Protein AF-A0A101GKN9-F1 (afdb_monomer)

Foldseek 3Di:
DDPVLLVVVVVVVLVVLQDPPVVPPDPPPVVVVVVVVVVVVVVVPPDDPDDPPDPPPPPPDPDPVVVVVVVVVVVVVVVVVCVPDPDNVPPPVVVVVVVVVVVVVLVCCCVPPVVSVVVVVVVVVVVVVVVVVVVVVVCVVQPCLVPPQDLSVLVCVLVVVLVVLVVCLVVDDPVLSVVSVVLSVVLVVLLVVQLCCLPPPVCVVLVVCVQCPPNDRDDDDPVNVVLLSSLSSRLSSVLSNLLSVLLSCLLVVVDALVNLVVCLVVQLVSLLSSLCVNDPDPDPPSSVSSSVVSSVSSVSSSVSSVVSND

Mean predicted aligned error: 14.98 Å

Secondary structure (DSSP, 8-state):
--HHHHHHHHHHHHHHSS-GGGSS----HHHHHHHHHHHHHHHH--S----------------HHHHHHHHHHHHHHHHHHHHH-S-TTS--HHHHHHHHHHHHHHHHHHHH-HHHHHHHHHHHHHHHHHHHHHHHHHHHHHGGGS-TTSTHHHHHHHHHHHHHHHHHGGGS-HHHHHHHHHHHHHHHHHHHHHHHHII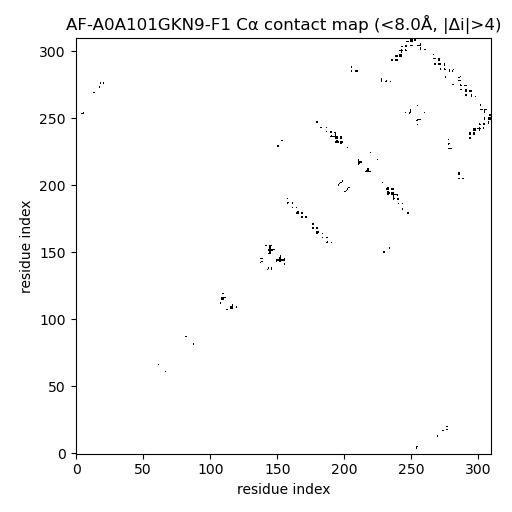IIIHHHHHHHHHTGGG--PPPPHHHHHHHHHHHHHHHHHHTTHHHHHHHHHHTTS--HHHHHHTHHHHHHHHHHHHHHH-SS--HHHHHHHHHHHHHHHHHHHHHHHHHH-

Nearest PDB structures (foldseek):
  4hts-assembly1_A  TM=8.459E-01  e=2.201E-06  Aquifex aeolicus VF5
  4htt-assembly2_B  TM=8.833E-01  e=6.872E-06  Aquifex aeolicus VF5
  8fvz-assembly1_A  TM=3.383E-01  e=8.190E+00  Serendipita indica

Structure (mmCIF, N/CA/C/O backbone):
data_AF-A0A101GKN9-F1
#
_entry.id   AF-A0A101GKN9-F1
#
loop_
_atom_site.group_PDB
_atom_site.id
_atom_site.type_symbol
_atom_site.label_atom_id
_atom_site.label_alt_id
_atom_site.label_comp_id
_atom_site.label_asym_id
_atom_site.label_entity_id
_atom_site.label_seq_id
_atom_site.pdbx_PDB_ins_code
_atom_site.Cartn_x
_atom_site.Cartn_y
_atom_site.Cartn_z
_atom_site.occupancy
_atom_site.B_iso_or_equiv
_atom_site.auth_seq_id
_atom_site.auth_comp_id
_atom_site.auth_asym_id
_atom_site.auth_atom_id
_atom_site.pdbx_PDB_model_num
ATOM 1 N N . MET A 1 1 ? -19.105 8.642 15.851 1.00 40.03 1 MET A N 1
ATOM 2 C CA . MET A 1 1 ? -17.624 8.660 15.807 1.00 40.03 1 MET A CA 1
ATOM 3 C C . MET A 1 1 ? -17.163 9.382 14.553 1.00 40.03 1 MET A C 1
ATOM 5 O O . MET A 1 1 ? -17.747 9.200 13.495 1.00 40.03 1 MET A O 1
ATOM 9 N N . LYS A 1 2 ? -16.242 10.331 14.727 1.00 38.38 2 LYS A N 1
ATOM 10 C CA . LYS A 1 2 ? -15.997 11.478 13.839 1.00 38.38 2 LYS A CA 1
ATOM 11 C C . LYS A 1 2 ? -15.284 11.062 12.546 1.00 38.38 2 LYS A C 1
ATOM 13 O O . LYS A 1 2 ? -14.323 10.305 12.588 1.00 38.38 2 LYS A O 1
ATOM 18 N N . SER A 1 3 ? -15.669 11.690 11.431 1.00 46.38 3 SER A N 1
ATOM 19 C CA . SER A 1 3 ? -14.990 11.663 10.117 1.00 46.38 3 SER A CA 1
ATOM 20 C C . SER A 1 3 ? -13.457 11.858 10.178 1.00 46.38 3 SER A C 1
ATOM 22 O O . SER A 1 3 ? -12.755 11.509 9.232 1.00 46.38 3 SER A O 1
ATOM 24 N N . SER A 1 4 ? -12.929 12.370 11.292 1.00 38.84 4 SER A N 1
ATOM 25 C CA . SER A 1 4 ? -11.504 12.539 11.583 1.00 38.84 4 SER A CA 1
ATOM 26 C C . SER A 1 4 ? -10.706 11.231 11.692 1.00 38.84 4 SER A C 1
ATOM 28 O O . SER A 1 4 ? -9.574 11.206 11.225 1.00 38.84 4 SER A O 1
ATOM 30 N N . THR A 1 5 ? -11.265 10.140 12.231 1.00 44.91 5 THR A N 1
ATOM 31 C CA . THR A 1 5 ? -10.530 8.860 12.365 1.00 44.91 5 THR A CA 1
ATOM 32 C C . THR A 1 5 ? -10.333 8.185 11.005 1.00 44.91 5 THR A C 1
ATOM 34 O O . THR A 1 5 ? -9.301 7.588 10.733 1.00 44.91 5 THR A O 1
ATOM 37 N N . ILE A 1 6 ? -11.298 8.381 10.106 1.00 47.34 6 ILE A N 1
ATOM 38 C CA . ILE A 1 6 ? -11.319 7.850 8.737 1.00 47.34 6 ILE A CA 1
ATOM 39 C C . ILE A 1 6 ? -10.282 8.553 7.866 1.00 47.34 6 ILE A C 1
ATOM 41 O O . ILE A 1 6 ? -9.547 7.910 7.127 1.00 47.34 6 ILE A O 1
ATOM 45 N N . LYS A 1 7 ? -10.192 9.885 7.991 1.00 44.34 7 LYS A N 1
ATOM 46 C CA . LYS A 1 7 ? -9.162 10.681 7.316 1.00 44.34 7 LYS A CA 1
ATOM 47 C C . LYS A 1 7 ? -7.767 10.314 7.815 1.00 44.34 7 LYS A C 1
ATOM 49 O O . LYS A 1 7 ? -6.861 10.237 7.003 1.00 44.34 7 LYS A O 1
ATOM 54 N N . LEU A 1 8 ? -7.606 10.042 9.112 1.00 40.47 8 LEU A N 1
ATOM 55 C CA . LEU A 1 8 ? -6.326 9.624 9.685 1.00 40.47 8 LEU A CA 1
ATOM 56 C C . LEU A 1 8 ? -5.920 8.218 9.213 1.00 40.47 8 LEU A C 1
ATOM 58 O O . LEU A 1 8 ? -4.775 8.031 8.832 1.00 40.47 8 LEU A O 1
ATOM 62 N N . ILE A 1 9 ? -6.855 7.264 9.146 1.00 45.50 9 ILE A N 1
ATOM 63 C CA . ILE A 1 9 ? -6.602 5.908 8.625 1.00 45.50 9 ILE A CA 1
ATOM 64 C C . ILE A 1 9 ? -6.292 5.938 7.123 1.00 45.50 9 ILE A C 1
ATOM 66 O O . ILE A 1 9 ? -5.346 5.288 6.701 1.00 45.50 9 ILE A O 1
ATOM 70 N N . PHE A 1 10 ? -7.007 6.734 6.319 1.00 51.75 10 PHE A N 1
ATOM 71 C CA . PHE A 1 10 ? -6.691 6.901 4.893 1.00 51.75 10 PHE A CA 1
ATOM 72 C C . PHE A 1 10 ? -5.371 7.641 4.660 1.00 51.75 10 PHE A C 1
ATOM 74 O O . PHE A 1 10 ? -4.681 7.339 3.697 1.00 51.75 10 PHE A O 1
ATOM 81 N N . ILE A 1 11 ? -4.992 8.577 5.534 1.00 46.88 11 ILE A N 1
ATOM 82 C CA . ILE A 1 11 ? -3.682 9.237 5.490 1.00 46.88 11 ILE A CA 1
ATOM 83 C C . ILE A 1 11 ? -2.576 8.258 5.899 1.00 46.88 11 ILE A C 1
ATOM 85 O O . ILE A 1 11 ? -1.560 8.212 5.227 1.00 46.88 11 ILE A O 1
ATOM 89 N N . ILE A 1 12 ? -2.775 7.425 6.924 1.00 44.00 12 ILE A N 1
ATOM 90 C CA . ILE A 1 12 ? -1.807 6.390 7.325 1.00 44.00 12 ILE A CA 1
ATOM 91 C C . ILE A 1 12 ? -1.663 5.331 6.221 1.00 44.00 12 ILE A C 1
ATOM 93 O O . ILE A 1 12 ? -0.544 4.973 5.870 1.00 44.00 12 ILE A O 1
ATOM 97 N N . LEU A 1 13 ? -2.768 4.903 5.599 1.00 42.22 13 LEU A N 1
ATOM 98 C CA . LEU A 1 13 ? -2.759 3.974 4.465 1.00 42.22 13 LEU A CA 1
ATOM 99 C C . LEU A 1 13 ? -2.133 4.613 3.210 1.00 42.22 13 LEU A C 1
ATOM 101 O O . LEU A 1 13 ? -1.389 3.957 2.497 1.00 42.22 13 LEU A O 1
ATOM 105 N N . SER A 1 14 ? -2.360 5.910 2.973 1.00 43.25 14 SER A N 1
ATOM 106 C CA . SER A 1 14 ? -1.777 6.660 1.850 1.00 43.25 14 SER A CA 1
ATOM 107 C C . SER A 1 14 ? -0.305 7.033 2.058 1.00 43.25 14 SER A C 1
ATOM 109 O O . SER A 1 14 ? 0.413 7.177 1.075 1.00 43.25 14 SER A O 1
ATOM 111 N N . ILE A 1 15 ? 0.157 7.188 3.302 1.00 43.81 15 ILE A N 1
ATOM 112 C CA . ILE A 1 15 ? 1.574 7.378 3.654 1.00 43.81 15 ILE A CA 1
ATOM 113 C C . ILE A 1 15 ? 2.320 6.041 3.571 1.00 43.81 15 ILE A C 1
ATOM 115 O O . ILE A 1 15 ? 3.481 6.023 3.185 1.00 43.81 15 ILE A O 1
ATOM 119 N N . CYS A 1 16 ? 1.648 4.922 3.858 1.00 37.31 16 CYS A N 1
ATOM 120 C CA . CYS A 1 16 ? 2.206 3.576 3.700 1.00 37.31 16 CYS A CA 1
ATOM 121 C C . CYS A 1 16 ? 2.315 3.141 2.221 1.00 37.31 16 CYS A C 1
ATOM 123 O O . CYS A 1 16 ? 3.092 2.252 1.893 1.00 37.31 16 CYS A O 1
ATOM 125 N N . VAL A 1 17 ? 1.560 3.796 1.330 1.00 41.47 17 VAL A N 1
ATOM 126 C CA . VAL A 1 17 ? 1.481 3.509 -0.115 1.00 41.47 17 VAL A CA 1
ATOM 127 C C . VAL A 1 17 ? 2.254 4.534 -0.973 1.00 41.47 17 VAL A C 1
ATOM 129 O O . VAL A 1 17 ? 2.455 4.317 -2.166 1.00 41.47 17 VAL A O 1
ATOM 132 N N . LEU A 1 18 ? 2.766 5.623 -0.384 1.00 36.75 18 LEU A N 1
ATOM 133 C CA . LEU A 1 18 ? 3.722 6.501 -1.066 1.00 36.75 18 LEU A CA 1
ATOM 134 C C . LEU A 1 18 ? 5.109 5.839 -1.112 1.00 36.75 18 LEU A C 1
ATOM 136 O O . LEU A 1 18 ? 5.558 5.256 -0.126 1.00 36.75 18 LEU A O 1
ATOM 140 N N . PRO A 1 19 ? 5.781 5.883 -2.267 1.00 42.28 19 PRO A N 1
ATOM 141 C CA . PRO A 1 19 ? 6.682 4.821 -2.655 1.00 42.28 19 PRO A CA 1
ATOM 142 C C . PRO A 1 19 ? 8.032 4.871 -1.941 1.00 42.28 19 PRO A C 1
ATOM 144 O O . PRO A 1 19 ? 8.675 5.912 -1.799 1.00 42.28 19 PRO A O 1
ATOM 147 N N . VAL A 1 20 ? 8.526 3.655 -1.728 1.00 42.78 20 VAL A N 1
ATOM 148 C CA . VAL A 1 20 ? 9.919 3.176 -1.771 1.00 42.78 20 VAL A CA 1
ATOM 149 C C . VAL A 1 20 ? 10.675 3.631 -3.055 1.00 42.78 20 VAL A C 1
ATOM 151 O O . VAL A 1 20 ? 11.676 3.053 -3.448 1.00 42.78 20 VAL A O 1
ATOM 154 N N . ALA A 1 21 ? 10.262 4.716 -3.721 1.00 37.44 21 ALA A N 1
ATOM 155 C CA . ALA A 1 21 ? 10.952 5.322 -4.862 1.00 37.44 21 ALA A CA 1
ATOM 156 C C . ALA A 1 21 ? 12.173 6.160 -4.440 1.00 37.44 21 ALA A C 1
ATOM 158 O O . ALA A 1 21 ? 12.934 6.603 -5.289 1.00 37.44 21 ALA A O 1
ATOM 159 N N . GLY A 1 22 ? 12.382 6.369 -3.135 1.00 32.00 22 GLY A N 1
ATOM 160 C CA . GLY A 1 22 ? 13.555 7.068 -2.599 1.00 32.00 22 GLY A CA 1
ATOM 161 C C . GLY A 1 22 ? 14.748 6.174 -2.243 1.00 32.00 22 GLY A C 1
ATOM 162 O O . GLY A 1 22 ? 15.786 6.706 -1.866 1.00 32.00 22 GLY A O 1
ATOM 163 N N . MET A 1 23 ? 14.632 4.841 -2.333 1.00 30.20 23 MET A N 1
ATOM 164 C CA . MET A 1 23 ? 15.721 3.908 -1.975 1.00 30.20 23 MET A CA 1
ATOM 165 C C . MET A 1 23 ? 16.244 3.094 -3.167 1.00 30.20 23 MET A C 1
ATOM 167 O O . MET A 1 23 ? 16.740 1.985 -2.989 1.00 30.20 23 MET A O 1
ATOM 171 N N . ALA A 1 24 ? 16.137 3.636 -4.384 1.00 32.59 24 ALA A N 1
ATOM 172 C CA . ALA A 1 24 ? 16.666 3.001 -5.593 1.00 32.59 24 ALA A CA 1
ATOM 173 C C . ALA A 1 24 ? 17.645 3.869 -6.406 1.00 32.59 24 ALA A C 1
ATOM 175 O O . ALA A 1 24 ? 18.145 3.381 -7.413 1.00 32.59 24 ALA A O 1
ATOM 176 N N . ASP A 1 25 ? 17.992 5.079 -5.950 1.00 31.17 25 ASP A N 1
ATOM 177 C CA . ASP A 1 25 ? 18.975 5.950 -6.616 1.00 31.17 25 ASP A CA 1
ATOM 178 C C . ASP A 1 25 ? 20.051 6.440 -5.633 1.00 31.17 25 ASP A C 1
ATOM 180 O O . ASP A 1 25 ? 20.147 7.614 -5.282 1.00 31.17 25 ASP A O 1
ATOM 184 N N . SER A 1 26 ? 20.895 5.518 -5.174 1.00 32.50 26 SER A N 1
ATOM 185 C CA . SER A 1 26 ? 22.240 5.861 -4.690 1.00 32.50 26 SER A CA 1
ATOM 186 C C . SER A 1 26 ? 23.273 4.802 -5.085 1.00 32.50 26 SER A C 1
ATOM 188 O O . SER A 1 26 ? 24.172 4.476 -4.315 1.00 32.50 26 SER A O 1
ATOM 190 N N . VAL A 1 27 ? 23.149 4.251 -6.294 1.00 37.47 27 VAL A N 1
ATOM 191 C CA . VAL A 1 27 ? 24.294 3.659 -6.998 1.00 37.47 27 VAL A CA 1
ATOM 192 C C . VAL A 1 27 ? 24.533 4.519 -8.228 1.00 37.47 27 VAL A C 1
ATOM 194 O O . VAL A 1 27 ? 24.052 4.268 -9.331 1.00 37.47 27 VAL A O 1
ATOM 197 N N . ASN A 1 28 ? 25.237 5.614 -7.971 1.00 33.03 28 ASN A N 1
ATOM 198 C CA . ASN A 1 28 ? 25.755 6.545 -8.950 1.00 33.03 28 ASN A CA 1
ATOM 199 C C . ASN A 1 28 ? 26.610 5.735 -9.947 1.00 33.03 28 ASN A C 1
ATOM 201 O O . ASN A 1 28 ? 27.706 5.288 -9.623 1.00 33.03 28 ASN A O 1
ATOM 205 N N . THR A 1 29 ? 26.121 5.490 -11.167 1.00 38.03 29 THR A N 1
ATOM 206 C CA . THR A 1 29 ? 26.910 4.801 -12.217 1.00 38.03 29 THR A CA 1
ATOM 207 C C . THR A 1 29 ? 28.094 5.667 -12.694 1.00 38.03 29 THR A C 1
ATOM 209 O O . THR A 1 29 ? 28.971 5.212 -13.421 1.00 38.03 29 THR A O 1
ATOM 212 N N . SER A 1 30 ? 28.180 6.917 -12.239 1.00 36.59 30 SER A N 1
ATOM 213 C CA . SER A 1 30 ? 29.376 7.759 -12.336 1.00 36.59 30 SER A CA 1
ATOM 214 C C . SER A 1 30 ? 30.489 7.355 -11.360 1.00 36.59 30 SER A C 1
ATOM 216 O O . SER A 1 30 ? 31.644 7.672 -11.638 1.00 36.59 30 SER A O 1
ATOM 218 N N . ASP A 1 31 ? 30.214 6.595 -10.293 1.00 40.97 31 ASP A N 1
ATOM 219 C CA . ASP A 1 31 ? 31.261 6.144 -9.364 1.00 40.97 31 ASP A CA 1
ATOM 220 C C . ASP A 1 31 ? 32.088 4.993 -9.959 1.00 40.97 31 ASP A C 1
ATOM 222 O O . ASP A 1 31 ? 33.298 4.945 -9.762 1.00 40.97 31 ASP A O 1
ATOM 226 N N . THR A 1 32 ? 31.513 4.123 -10.795 1.00 43.31 32 THR A N 1
ATOM 227 C CA . THR A 1 32 ? 32.274 3.043 -11.458 1.00 43.31 32 THR A CA 1
ATOM 228 C C . THR A 1 32 ? 33.166 3.554 -12.597 1.00 43.31 32 THR A C 1
ATOM 230 O O . THR A 1 32 ? 34.256 3.023 -12.814 1.00 43.31 32 THR A O 1
ATOM 233 N N . LEU A 1 33 ? 32.765 4.637 -13.274 1.00 42.38 33 LEU A N 1
ATOM 234 C CA . LEU A 1 33 ? 33.572 5.333 -14.289 1.00 42.38 33 LEU A CA 1
ATOM 235 C C . LEU A 1 33 ? 34.693 6.190 -13.679 1.00 42.38 33 LEU A C 1
ATOM 237 O O . LEU A 1 33 ? 35.737 6.372 -14.310 1.00 42.38 33 LEU A O 1
ATOM 241 N N . ASN A 1 34 ? 34.499 6.691 -12.457 1.00 45.44 34 ASN A N 1
ATOM 242 C CA . ASN A 1 34 ? 35.520 7.428 -11.714 1.00 45.44 34 ASN A CA 1
ATOM 243 C C . ASN A 1 34 ? 36.511 6.490 -11.019 1.00 45.44 34 ASN A C 1
ATOM 245 O O . ASN A 1 34 ? 37.692 6.806 -10.971 1.00 45.44 34 ASN A O 1
ATOM 249 N N . VAL A 1 35 ? 36.077 5.309 -10.567 1.00 52.62 35 VAL A N 1
ATOM 250 C CA . VAL A 1 35 ? 36.969 4.285 -10.000 1.00 52.62 35 VAL A CA 1
ATOM 251 C C . VAL A 1 35 ? 37.893 3.700 -11.068 1.00 52.62 35 VAL A C 1
ATOM 253 O O . VAL A 1 35 ? 39.070 3.498 -10.793 1.00 52.62 35 VAL A O 1
ATOM 256 N N . HIS A 1 36 ? 37.420 3.501 -12.304 1.00 45.41 36 HIS A N 1
ATOM 257 C CA . HIS A 1 36 ? 38.284 3.013 -13.385 1.00 45.41 36 HIS A CA 1
ATOM 258 C C . HIS A 1 36 ? 39.304 4.068 -13.854 1.00 45.41 36 HIS A C 1
ATOM 260 O O . HIS A 1 36 ? 40.446 3.711 -14.130 1.00 45.41 36 HIS A O 1
ATOM 266 N N . ARG A 1 37 ? 38.934 5.362 -13.849 1.00 51.06 37 ARG A N 1
ATOM 267 C CA . ARG A 1 37 ? 39.881 6.476 -14.063 1.00 51.06 37 ARG A CA 1
ATOM 268 C C . ARG A 1 37 ? 40.865 6.649 -12.902 1.00 51.06 37 ARG A C 1
ATOM 270 O O . ARG A 1 37 ? 42.051 6.836 -13.130 1.00 51.06 37 ARG A O 1
ATOM 277 N N . ALA A 1 38 ? 40.399 6.515 -11.662 1.00 48.97 38 ALA A N 1
ATOM 278 C CA . ALA A 1 38 ? 41.252 6.596 -10.480 1.00 48.97 38 ALA A CA 1
ATOM 279 C C . ALA A 1 38 ? 42.253 5.431 -10.409 1.00 48.97 38 ALA A C 1
ATOM 281 O O . ALA A 1 38 ? 43.389 5.642 -9.995 1.00 48.97 38 ALA A O 1
ATOM 282 N N . LEU A 1 39 ? 41.864 4.226 -10.853 1.00 49.94 39 LEU A N 1
ATOM 283 C CA . LEU A 1 39 ? 42.750 3.063 -11.006 1.00 49.94 39 LEU A CA 1
ATOM 284 C C . LEU A 1 39 ? 43.731 3.224 -12.171 1.00 49.94 39 LEU A C 1
ATOM 286 O O . LEU A 1 39 ? 44.895 2.864 -12.022 1.00 49.94 39 LEU A O 1
ATOM 290 N N . SER A 1 40 ? 43.315 3.801 -13.306 1.00 53.50 40 SER A N 1
ATOM 291 C CA . SER A 1 40 ? 44.262 4.123 -14.382 1.00 53.50 40 SER A CA 1
ATOM 292 C C . SER A 1 40 ? 45.269 5.194 -13.953 1.00 53.50 40 SER A C 1
ATOM 294 O O . SER A 1 40 ? 46.449 5.063 -14.260 1.00 53.50 40 SER A O 1
ATOM 296 N N . ASP A 1 41 ? 44.843 6.189 -13.171 1.00 46.78 41 ASP A N 1
ATOM 297 C CA . ASP A 1 41 ? 45.725 7.249 -12.669 1.00 46.78 41 ASP A CA 1
ATOM 298 C C . ASP A 1 41 ? 46.663 6.749 -11.553 1.00 46.78 41 ASP A C 1
ATOM 300 O O . ASP A 1 41 ? 47.817 7.170 -11.492 1.00 46.78 41 ASP A O 1
ATOM 304 N N . THR A 1 42 ? 46.236 5.788 -10.720 1.00 48.94 42 THR A N 1
ATOM 305 C CA . THR A 1 42 ? 47.116 5.163 -9.707 1.00 48.94 42 THR A CA 1
ATOM 306 C C . THR A 1 42 ? 48.107 4.165 -10.298 1.00 48.94 42 THR A C 1
ATOM 308 O O . THR A 1 42 ? 49.228 4.076 -9.803 1.00 48.94 42 THR A O 1
ATOM 311 N N . LEU A 1 43 ? 47.757 3.452 -11.374 1.00 52.88 43 LEU A N 1
ATOM 312 C CA . LEU A 1 43 ? 48.702 2.568 -12.069 1.00 52.88 43 LEU A CA 1
ATOM 313 C C . LEU A 1 43 ? 49.734 3.344 -12.908 1.00 52.88 43 LEU A C 1
ATOM 315 O O . LEU A 1 43 ? 50.817 2.824 -13.166 1.00 52.88 43 LEU A O 1
ATOM 319 N N . VAL A 1 44 ? 49.436 4.594 -13.285 1.00 52.34 44 VAL A N 1
ATOM 320 C CA . VAL A 1 44 ? 50.364 5.493 -13.997 1.00 52.34 44 VAL A CA 1
ATOM 321 C C . VAL A 1 44 ? 51.264 6.293 -13.036 1.00 52.34 44 VAL A C 1
ATOM 323 O O . VAL A 1 44 ? 52.352 6.707 -13.427 1.00 52.34 44 VAL A O 1
ATOM 326 N N . GLN A 1 45 ? 50.887 6.460 -11.762 1.00 40.03 45 GLN A N 1
ATOM 327 C CA . GLN A 1 45 ? 51.645 7.252 -10.774 1.00 40.03 45 GLN A CA 1
ATOM 328 C C . GLN A 1 45 ? 52.426 6.428 -9.734 1.00 40.03 45 GLN A C 1
ATOM 330 O O . GLN A 1 45 ? 52.716 6.900 -8.635 1.00 40.03 45 GLN A O 1
ATOM 335 N N . GLY A 1 46 ? 52.842 5.210 -10.076 1.00 41.41 46 GLY A N 1
ATOM 336 C CA . GLY A 1 46 ? 53.719 4.383 -9.240 1.00 41.41 46 GLY A CA 1
ATOM 337 C C . GLY A 1 46 ? 55.189 4.833 -9.206 1.00 41.41 46 GLY A C 1
ATOM 338 O O . GLY A 1 46 ? 56.059 3.991 -9.403 1.00 41.41 46 GLY A O 1
ATOM 339 N N . ALA A 1 47 ? 55.493 6.125 -9.008 1.00 44.75 47 ALA A N 1
ATOM 340 C CA . ALA A 1 47 ? 56.882 6.612 -8.933 1.00 44.75 47 ALA A CA 1
ATOM 341 C C . ALA A 1 47 ? 57.080 7.998 -8.270 1.00 44.75 47 ALA A C 1
ATOM 343 O O . ALA A 1 47 ? 57.890 8.785 -8.758 1.00 44.75 47 ALA A O 1
ATOM 344 N N . ASN A 1 48 ? 56.392 8.348 -7.172 1.00 30.81 48 ASN A N 1
ATOM 345 C CA . ASN A 1 48 ? 56.818 9.526 -6.393 1.00 30.81 48 ASN A CA 1
ATOM 346 C C . ASN A 1 48 ? 56.467 9.438 -4.890 1.00 30.81 48 ASN A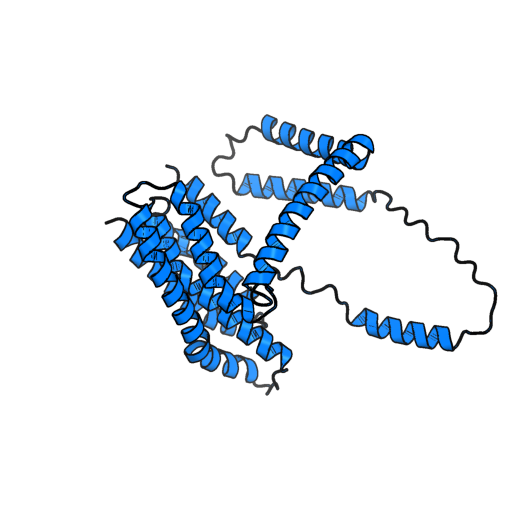 C 1
ATOM 348 O O . ASN A 1 48 ? 55.283 9.384 -4.551 1.00 30.81 48 ASN A O 1
ATOM 352 N N . P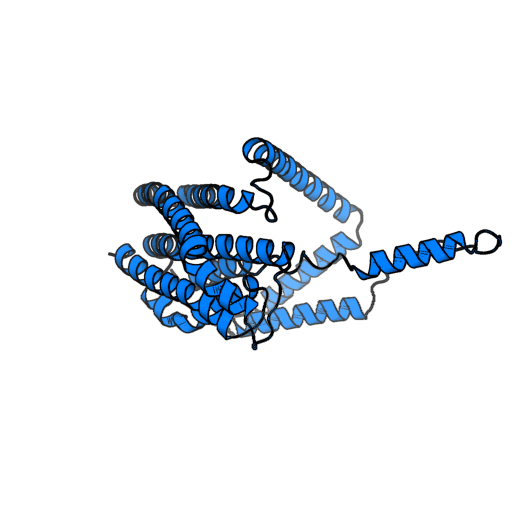RO A 1 49 ? 57.445 9.443 -3.960 1.00 44.81 49 PRO A N 1
ATOM 353 C CA . PRO A 1 49 ? 57.182 9.363 -2.530 1.00 44.81 49 PRO A CA 1
ATOM 354 C C . PRO A 1 49 ? 57.086 10.775 -1.942 1.00 44.81 49 PRO A C 1
ATOM 356 O O . PRO A 1 49 ? 58.040 11.285 -1.365 1.00 44.81 49 PRO A O 1
ATOM 359 N N . SER A 1 50 ? 55.959 11.459 -2.127 1.00 41.28 50 SER A N 1
ATOM 360 C CA . SER A 1 50 ? 55.673 12.709 -1.399 1.00 41.28 50 SER A CA 1
ATOM 361 C C . SER A 1 50 ? 54.214 13.139 -1.546 1.00 41.28 50 SER A C 1
ATOM 363 O O . SER A 1 50 ? 53.908 14.189 -2.097 1.00 41.28 50 SER A O 1
ATOM 365 N N . VAL A 1 51 ? 53.291 12.345 -1.001 1.00 40.34 51 VAL A N 1
ATOM 366 C CA . VAL A 1 51 ? 51.963 12.857 -0.638 1.00 40.34 51 VAL A CA 1
ATOM 367 C C . VAL A 1 51 ? 51.594 12.336 0.746 1.00 40.34 51 VAL A C 1
ATOM 369 O O . VAL A 1 51 ? 50.977 11.289 0.920 1.00 40.34 51 VAL A O 1
ATOM 372 N N . THR A 1 52 ? 52.009 13.077 1.767 1.00 38.34 52 THR A N 1
ATOM 373 C CA . THR A 1 52 ? 51.421 12.998 3.102 1.00 38.34 52 THR A CA 1
ATOM 374 C C . THR A 1 52 ? 49.998 13.546 3.029 1.00 38.34 52 THR A C 1
ATOM 376 O O . THR A 1 52 ? 49.754 14.736 3.215 1.00 38.34 52 THR A O 1
ATOM 379 N N . HIS A 1 53 ? 49.024 12.678 2.761 1.00 41.88 53 HIS A N 1
ATOM 380 C CA . HIS A 1 53 ? 47.642 12.982 3.111 1.00 41.88 53 HIS A CA 1
ATOM 381 C C . HIS A 1 53 ? 47.543 12.954 4.639 1.00 41.88 53 HIS A C 1
ATOM 383 O O . HIS A 1 53 ? 47.489 11.894 5.258 1.00 41.88 53 HIS A O 1
ATOM 389 N N . LEU A 1 54 ? 47.565 14.130 5.262 1.00 42.66 54 LEU A N 1
ATOM 390 C CA . LEU A 1 54 ? 47.090 14.297 6.628 1.00 42.66 54 LEU A CA 1
ATOM 391 C C . LEU A 1 54 ? 45.676 13.693 6.736 1.00 42.66 54 LEU A C 1
ATOM 393 O O . LEU A 1 54 ? 44.900 13.817 5.781 1.00 42.66 54 LEU A O 1
ATOM 397 N N . PRO A 1 55 ? 45.354 12.975 7.831 1.00 40.75 55 PRO A N 1
ATOM 398 C CA . PRO A 1 55 ? 44.066 12.311 7.956 1.00 40.75 55 PRO A CA 1
ATOM 399 C C . PRO A 1 55 ? 42.980 13.368 7.771 1.00 40.75 55 PRO A C 1
ATOM 401 O O . PRO A 1 55 ? 42.998 14.402 8.441 1.00 40.75 55 PRO A O 1
ATOM 404 N N . GLN A 1 56 ? 42.073 13.140 6.818 1.00 39.03 56 GLN A N 1
ATOM 405 C CA . GLN A 1 56 ? 40.876 13.957 6.679 1.00 39.03 56 GLN A CA 1
ATOM 406 C C . GLN A 1 56 ? 40.065 13.795 7.963 1.00 39.03 56 GLN A C 1
ATOM 408 O O . GLN A 1 56 ? 39.281 12.863 8.125 1.00 39.03 56 GLN A O 1
ATOM 413 N N . GLU A 1 57 ? 40.292 14.713 8.895 1.00 40.97 57 GLU A N 1
ATOM 414 C CA . GLU A 1 57 ? 39.411 14.997 10.011 1.00 40.97 57 GLU A CA 1
ATOM 415 C C . GLU A 1 57 ? 38.031 15.297 9.427 1.00 40.97 57 GLU A C 1
ATOM 417 O O . GLU A 1 57 ? 37.762 16.397 8.938 1.00 40.97 57 GLU A O 1
ATOM 422 N N . LEU A 1 58 ? 37.149 14.299 9.450 1.00 45.34 58 LEU A N 1
ATOM 423 C CA . LEU A 1 58 ? 35.746 14.436 9.093 1.00 45.34 58 LEU A CA 1
ATOM 424 C C . LEU A 1 58 ? 35.058 15.218 10.216 1.00 45.34 58 LEU A C 1
ATOM 426 O O . LEU A 1 58 ? 34.290 14.688 11.017 1.00 45.34 58 LEU A O 1
ATOM 430 N N . LYS A 1 59 ? 35.375 16.512 10.302 1.00 41.66 59 LYS A N 1
ATOM 431 C CA . LYS A 1 59 ? 34.633 17.467 11.111 1.00 41.66 59 LYS A CA 1
ATOM 432 C C . LYS A 1 59 ? 33.278 17.636 10.441 1.00 41.66 59 LYS A C 1
ATOM 434 O O . LYS A 1 59 ? 33.073 18.539 9.634 1.00 41.66 59 LYS A O 1
ATOM 439 N N . LEU A 1 60 ? 32.339 16.766 10.809 1.00 46.75 60 LEU A N 1
ATOM 440 C CA . LEU A 1 60 ? 30.899 17.019 10.754 1.00 46.75 60 LEU A CA 1
ATOM 441 C C . LEU A 1 60 ? 30.591 18.191 11.703 1.00 46.75 60 LEU A C 1
ATOM 443 O O . LEU A 1 60 ? 29.969 18.048 12.751 1.00 46.75 60 LEU A O 1
ATOM 447 N N . GLY A 1 61 ? 31.107 19.370 11.357 1.00 46.19 61 GLY A N 1
ATOM 448 C CA . GLY A 1 61 ? 30.726 20.619 11.977 1.00 46.19 61 GLY A CA 1
ATOM 449 C C . GLY A 1 61 ? 29.286 20.890 11.584 1.00 46.19 61 GLY A C 1
ATOM 450 O O . GLY A 1 61 ? 28.944 20.838 10.402 1.00 46.19 61 GLY A O 1
ATOM 451 N N . PHE A 1 62 ? 28.441 21.154 12.575 1.00 58.44 62 PHE A N 1
ATOM 452 C CA . PHE A 1 62 ? 27.125 21.746 12.382 1.00 58.44 62 PHE A CA 1
ATOM 453 C C . PHE A 1 62 ? 27.229 22.921 11.397 1.00 58.44 62 PHE A C 1
ATOM 455 O O . PHE A 1 62 ? 27.626 24.024 11.768 1.00 58.44 62 PHE A O 1
ATOM 462 N N . SER A 1 63 ? 26.904 22.691 10.125 1.00 76.25 63 SER A N 1
ATOM 463 C CA . SER A 1 63 ? 26.814 23.779 9.162 1.00 76.25 63 SER A CA 1
ATOM 464 C C . SER A 1 63 ? 25.575 24.587 9.518 1.00 76.25 63 SER A C 1
ATOM 466 O O . SER A 1 63 ? 24.477 24.040 9.614 1.00 76.25 63 SER A O 1
ATOM 468 N N . LEU A 1 64 ? 25.721 25.901 9.698 1.00 70.94 64 LEU A N 1
ATOM 469 C CA . LEU A 1 64 ? 24.576 26.789 9.933 1.00 70.94 64 LEU A CA 1
ATOM 470 C C . LEU A 1 64 ? 23.493 26.602 8.860 1.00 70.94 64 LEU A C 1
ATOM 472 O O . LEU A 1 64 ? 22.306 26.702 9.153 1.00 70.94 64 LEU A O 1
ATOM 476 N N . VAL A 1 65 ? 23.895 26.233 7.640 1.00 74.81 65 VAL A N 1
ATOM 477 C CA . VAL A 1 65 ? 22.992 25.933 6.526 1.00 74.81 65 VAL A CA 1
ATOM 478 C C . VAL A 1 65 ? 22.172 24.658 6.769 1.00 74.81 65 VAL A C 1
ATOM 480 O O . VAL A 1 65 ? 20.991 24.632 6.426 1.00 74.81 65 VAL A O 1
ATOM 483 N N . SER A 1 66 ? 22.734 23.607 7.381 1.00 76.12 66 SER A N 1
ATOM 484 C CA . SER A 1 66 ? 21.986 22.371 7.669 1.00 76.12 66 SER A CA 1
ATOM 485 C C . SER A 1 66 ? 20.990 22.564 8.811 1.00 76.12 66 SER A C 1
ATOM 487 O O . SER A 1 66 ? 19.853 22.099 8.717 1.00 76.12 66 SER A O 1
ATOM 489 N N . VAL A 1 67 ? 21.375 23.326 9.838 1.00 79.81 67 VAL A N 1
ATOM 490 C CA . VAL A 1 67 ? 20.476 23.716 10.935 1.00 79.81 67 VAL A CA 1
ATOM 491 C C . VAL A 1 67 ? 19.342 24.591 10.411 1.00 79.81 67 VAL A C 1
ATOM 493 O O . VAL A 1 67 ? 18.176 24.321 10.695 1.00 79.81 67 VAL A O 1
ATOM 496 N N . LEU A 1 68 ? 19.660 25.597 9.592 1.00 82.62 68 LEU A N 1
ATOM 497 C CA . LEU A 1 68 ? 18.665 26.493 9.009 1.00 82.62 68 LEU A CA 1
ATOM 498 C C . LEU A 1 68 ? 17.699 25.742 8.081 1.00 82.62 68 LEU A C 1
ATOM 500 O O . LEU A 1 68 ? 16.495 25.981 8.131 1.00 82.62 68 LEU A O 1
ATOM 504 N N . ARG A 1 69 ? 18.194 24.785 7.284 1.00 82.88 69 ARG A N 1
ATOM 505 C CA . ARG A 1 69 ? 17.357 23.912 6.444 1.00 82.88 69 ARG A CA 1
ATOM 506 C C . ARG A 1 69 ? 16.436 23.018 7.281 1.00 82.88 69 ARG A C 1
ATOM 508 O O . ARG A 1 69 ? 15.272 22.855 6.922 1.00 82.88 69 ARG A O 1
ATOM 515 N N . GLY A 1 70 ? 16.926 22.472 8.396 1.00 84.62 70 GLY A N 1
ATOM 516 C CA . GLY A 1 70 ? 16.114 21.699 9.342 1.00 84.62 70 GLY A CA 1
ATOM 517 C C . GLY A 1 70 ? 15.015 22.541 10.001 1.00 84.62 70 GLY A C 1
ATOM 518 O O . GLY A 1 70 ? 13.856 22.126 10.039 1.00 84.62 70 GLY A O 1
ATOM 519 N N . LEU A 1 71 ? 15.353 23.758 10.443 1.00 85.88 71 LEU A N 1
ATOM 520 C CA . LEU A 1 71 ? 14.397 24.709 11.017 1.00 85.88 71 LEU A CA 1
ATOM 521 C C . LEU A 1 71 ? 13.328 25.114 9.993 1.00 85.88 71 LEU A C 1
ATOM 523 O O . LEU A 1 71 ? 12.139 25.098 10.307 1.00 85.88 71 LEU A O 1
ATOM 527 N N . LEU A 1 72 ? 13.740 25.410 8.755 1.00 87.69 72 LEU A N 1
ATOM 528 C CA . LEU A 1 72 ? 12.830 25.713 7.651 1.00 87.69 72 LEU A CA 1
ATOM 529 C C . LEU A 1 72 ? 11.858 24.550 7.402 1.00 87.69 72 LEU A C 1
ATOM 531 O O . LEU A 1 72 ? 10.660 24.777 7.254 1.00 87.69 72 LEU A O 1
ATOM 535 N N . GLY A 1 73 ? 12.349 23.307 7.428 1.00 86.69 73 GLY A N 1
ATOM 536 C CA . GLY A 1 73 ? 11.515 22.109 7.320 1.00 86.69 73 GLY A CA 1
ATOM 537 C C . GLY A 1 73 ? 10.452 22.021 8.419 1.00 86.69 73 GLY A C 1
ATOM 538 O O . GLY A 1 73 ? 9.282 21.785 8.119 1.00 86.69 73 GLY A O 1
ATOM 539 N N . MET A 1 74 ? 10.818 22.285 9.678 1.00 85.94 74 MET A N 1
ATOM 540 C CA . MET A 1 74 ? 9.850 22.303 10.782 1.00 85.94 74 MET A CA 1
ATOM 541 C C . MET A 1 74 ? 8.793 23.401 10.620 1.00 85.94 74 MET A C 1
ATOM 543 O O . MET A 1 74 ? 7.611 23.145 10.844 1.00 85.94 74 MET A O 1
ATOM 547 N N . VAL A 1 75 ? 9.181 24.594 10.162 1.00 88.00 75 VAL A N 1
ATOM 548 C CA . VAL A 1 75 ? 8.236 25.689 9.879 1.00 88.00 75 VAL A CA 1
ATOM 549 C C . VAL A 1 75 ? 7.253 25.300 8.771 1.00 88.00 75 VAL A C 1
ATOM 551 O O . VAL A 1 75 ? 6.048 25.504 8.920 1.00 88.00 75 VAL A O 1
ATOM 554 N N . VAL A 1 76 ? 7.738 24.691 7.685 1.00 89.69 76 VAL A N 1
ATOM 555 C CA . VAL A 1 76 ? 6.889 24.224 6.576 1.00 89.69 76 VAL A CA 1
ATOM 556 C C . VAL A 1 76 ? 5.915 23.141 7.043 1.00 89.69 76 VAL A C 1
ATOM 558 O O . VAL A 1 76 ? 4.729 23.200 6.716 1.00 89.69 76 VAL A O 1
ATOM 561 N N . LEU A 1 77 ? 6.371 22.182 7.852 1.00 84.75 77 LEU A N 1
ATOM 562 C CA . LEU A 1 77 ? 5.506 21.136 8.403 1.00 84.75 77 LEU A CA 1
ATOM 563 C C . LEU A 1 77 ? 4.419 21.707 9.321 1.00 84.75 77 LEU A C 1
ATOM 565 O O . LEU A 1 77 ? 3.257 21.308 9.213 1.00 84.75 77 LEU A O 1
ATOM 569 N N . LEU A 1 78 ? 4.758 22.676 10.175 1.00 85.75 78 LEU A N 1
ATOM 570 C CA . LEU A 1 78 ? 3.774 23.381 10.998 1.00 85.75 78 LEU A CA 1
ATOM 571 C C . LEU A 1 78 ? 2.769 24.156 10.136 1.00 85.75 78 LEU A C 1
ATOM 573 O O . LEU A 1 78 ? 1.577 24.145 10.440 1.00 85.75 78 LEU A O 1
ATOM 577 N N . ALA A 1 79 ? 3.213 24.764 9.033 1.00 82.12 79 ALA A N 1
ATOM 578 C CA . ALA A 1 79 ? 2.337 25.470 8.102 1.00 82.12 79 ALA A CA 1
ATOM 579 C C . ALA A 1 79 ? 1.356 24.523 7.392 1.00 82.12 79 ALA A C 1
ATOM 581 O O . ALA A 1 79 ? 0.160 24.810 7.348 1.00 82.12 79 ALA A O 1
ATOM 582 N N . ILE A 1 80 ? 1.822 23.372 6.892 1.00 78.88 80 ILE A N 1
ATOM 583 C CA . ILE A 1 80 ? 0.962 22.348 6.273 1.00 78.88 80 ILE A CA 1
ATOM 584 C C . ILE A 1 80 ? -0.029 21.795 7.303 1.00 78.88 80 ILE A C 1
ATOM 586 O O . ILE A 1 80 ? -1.226 21.705 7.022 1.00 78.88 80 ILE A O 1
ATOM 590 N N . SER A 1 81 ? 0.447 21.480 8.510 1.00 78.62 81 SER A N 1
ATOM 591 C CA . SER A 1 81 ? -0.390 21.001 9.614 1.00 78.62 81 SER A CA 1
ATOM 592 C C . SER A 1 81 ? -1.480 22.016 9.981 1.00 78.62 81 SER A C 1
ATOM 594 O O . SER A 1 81 ? -2.656 21.665 10.096 1.00 78.62 81 SER A O 1
ATOM 596 N N . TYR A 1 82 ? -1.130 23.303 10.066 1.00 83.75 82 TYR A N 1
ATOM 597 C CA . TYR A 1 82 ? -2.088 24.384 10.294 1.00 83.75 82 TYR A CA 1
ATOM 598 C C . TYR A 1 82 ? -3.083 24.541 9.133 1.00 83.75 82 TYR A C 1
ATOM 600 O O . TYR A 1 82 ? -4.278 24.738 9.363 1.00 83.75 82 TYR A O 1
ATOM 608 N N . LEU A 1 83 ? -2.622 24.417 7.885 1.00 78.50 83 LEU A N 1
ATOM 609 C CA . LEU A 1 83 ? -3.464 24.547 6.697 1.00 78.50 83 LEU A CA 1
ATOM 610 C C . LEU A 1 83 ? -4.506 23.423 6.605 1.00 78.50 83 LEU A C 1
ATOM 612 O O . LEU A 1 83 ? -5.664 23.693 6.274 1.00 78.50 83 LEU A O 1
ATOM 616 N N . LEU A 1 84 ? -4.100 22.196 6.948 1.00 77.50 84 LEU A N 1
ATOM 617 C CA . LEU A 1 84 ? -4.947 21.003 7.021 1.00 77.50 84 LEU A CA 1
ATOM 618 C C . LEU A 1 84 ? -5.786 20.930 8.310 1.00 77.50 84 LEU A C 1
ATOM 620 O O . LEU A 1 84 ? -6.684 20.088 8.409 1.00 77.50 84 LEU A O 1
ATOM 624 N N . SER A 1 85 ? -5.543 21.813 9.287 1.00 78.81 85 SER A N 1
ATOM 625 C CA . SER A 1 85 ? -6.306 21.857 10.533 1.00 78.81 85 SER A CA 1
ATOM 626 C C . SER A 1 85 ? -7.734 22.344 10.291 1.00 78.81 85 SER A C 1
ATOM 628 O O . SER A 1 85 ? -7.996 23.473 9.869 1.00 78.81 85 SER A O 1
ATOM 630 N N . MET A 1 86 ? -8.683 21.464 10.604 1.00 66.38 86 MET A N 1
ATOM 631 C CA . MET A 1 86 ? -10.118 21.656 10.383 1.00 66.38 86 MET A CA 1
ATOM 632 C C . MET A 1 86 ? -10.731 22.711 11.326 1.00 66.38 86 MET A C 1
ATOM 634 O O . MET A 1 86 ? -11.830 23.192 11.064 1.00 66.38 86 MET A O 1
ATOM 638 N N . ASN A 1 87 ? -10.032 23.078 12.410 1.00 77.50 87 ASN A N 1
ATOM 639 C CA . ASN A 1 87 ? -10.439 24.121 13.353 1.00 77.50 87 ASN A CA 1
ATOM 640 C C . ASN A 1 87 ? -9.227 24.955 13.814 1.00 77.50 87 ASN A C 1
ATOM 642 O O . ASN A 1 87 ? -8.668 24.739 14.888 1.00 77.50 87 ASN A O 1
ATOM 646 N N . ARG A 1 88 ? -8.829 25.930 12.985 1.00 75.25 88 ARG A N 1
ATOM 647 C CA . ARG A 1 88 ? -7.608 26.746 13.152 1.00 75.25 88 ARG A CA 1
ATOM 648 C C . ARG A 1 88 ? -7.531 27.544 14.458 1.00 75.25 88 ARG A C 1
ATOM 650 O O . ARG A 1 88 ? -6.436 27.902 14.875 1.00 75.25 88 ARG A O 1
ATOM 657 N N . LYS A 1 89 ? -8.674 27.838 15.086 1.00 71.75 89 LYS A N 1
ATOM 658 C CA . LYS A 1 89 ? -8.755 28.619 16.333 1.00 71.75 89 LYS A CA 1
ATOM 659 C C . LYS A 1 89 ? -8.649 27.767 17.599 1.00 71.75 89 LYS A C 1
ATOM 661 O O . LYS A 1 89 ? -8.377 28.314 18.655 1.00 71.75 89 LYS A O 1
ATOM 666 N N . ALA A 1 90 ? -8.847 26.454 17.490 1.00 79.06 90 ALA A N 1
ATOM 667 C CA . ALA A 1 90 ? -8.729 25.515 18.608 1.00 79.06 90 ALA A CA 1
ATOM 668 C C . ALA A 1 90 ? -7.329 24.881 18.702 1.00 79.06 90 ALA A C 1
ATOM 670 O O . ALA A 1 90 ? -7.145 23.891 19.402 1.00 79.06 90 ALA A O 1
ATOM 671 N N . VAL A 1 91 ? -6.354 25.396 17.945 1.00 78.81 91 VAL A N 1
ATOM 672 C CA . VAL A 1 91 ? -4.969 24.931 18.033 1.00 78.81 91 VAL A CA 1
ATOM 673 C C . VAL A 1 91 ? -4.323 25.608 19.233 1.00 78.81 91 VAL A C 1
ATOM 675 O O . VAL A 1 91 ? -3.997 26.795 19.191 1.00 78.81 91 VAL A O 1
ATOM 678 N N . ASP A 1 92 ? -4.124 24.837 20.296 1.00 81.62 92 ASP A N 1
ATOM 679 C CA . ASP A 1 92 ? -3.423 25.294 21.487 1.00 81.62 92 ASP A CA 1
ATOM 680 C C . ASP A 1 92 ? -1.925 25.415 21.199 1.00 81.62 92 ASP A C 1
ATOM 682 O O . ASP A 1 92 ? -1.141 24.484 21.390 1.00 81.62 92 ASP A O 1
ATOM 686 N N . TRP A 1 93 ? -1.507 26.595 20.743 1.00 84.50 93 TRP A N 1
ATOM 687 C CA . TRP A 1 93 ? -0.110 26.889 20.407 1.00 84.50 93 TRP A CA 1
ATOM 688 C C . TRP A 1 93 ? 0.860 26.615 21.557 1.00 84.50 93 TRP A C 1
ATOM 690 O O . TRP A 1 93 ? 1.998 26.226 21.314 1.00 84.50 93 TRP A O 1
ATOM 700 N N . LYS A 1 94 ? 0.401 26.733 22.809 1.00 86.19 94 LYS A N 1
ATOM 701 C CA . LYS A 1 94 ? 1.189 26.350 23.988 1.00 86.19 94 LYS A CA 1
ATOM 702 C C . LYS A 1 94 ? 1.593 24.875 23.939 1.00 86.19 94 LYS A C 1
ATOM 704 O O . LYS A 1 94 ? 2.763 24.573 24.113 1.00 86.19 94 LYS A O 1
ATOM 709 N N . VAL A 1 95 ? 0.663 23.975 23.619 1.00 87.44 95 VAL A N 1
ATOM 710 C CA . VAL A 1 95 ? 0.934 22.530 23.529 1.00 87.44 95 VAL A CA 1
ATOM 711 C C . VAL A 1 95 ? 1.899 22.227 22.381 1.00 87.44 95 VAL A C 1
ATOM 713 O O . VAL A 1 95 ? 2.828 21.442 22.555 1.00 87.44 95 VAL A O 1
ATOM 716 N N . VAL A 1 96 ? 1.726 22.889 21.231 1.00 85.31 96 VAL A N 1
ATOM 717 C CA . VAL A 1 96 ? 2.603 22.717 20.059 1.00 85.31 96 VAL A CA 1
ATOM 718 C C . VAL A 1 96 ? 4.037 23.149 20.375 1.00 85.31 96 VAL A C 1
ATOM 720 O O . VAL A 1 96 ? 4.971 22.383 20.141 1.00 85.31 96 VAL A O 1
ATOM 723 N N . PHE A 1 97 ? 4.227 24.340 20.951 1.00 87.69 97 PHE A N 1
ATOM 724 C CA . PHE A 1 97 ? 5.559 24.830 21.311 1.00 87.69 97 PHE A CA 1
ATOM 725 C C . PHE A 1 97 ? 6.194 24.027 22.451 1.00 87.69 97 PHE A C 1
ATOM 727 O O . PHE A 1 97 ? 7.389 23.748 22.388 1.00 87.69 97 PHE A O 1
ATOM 734 N N . THR A 1 98 ? 5.422 23.598 23.455 1.00 88.00 98 THR A N 1
ATOM 735 C CA . THR A 1 98 ? 5.932 22.727 24.526 1.00 88.00 98 THR A CA 1
ATOM 736 C C . THR A 1 98 ? 6.381 21.372 23.977 1.00 88.00 98 THR A C 1
ATOM 738 O O . THR A 1 98 ? 7.468 20.9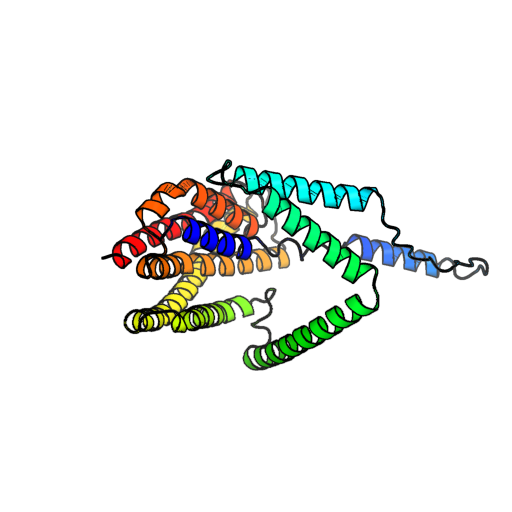13 24.318 1.00 88.00 98 THR A O 1
ATOM 741 N N . GLY A 1 99 ? 5.604 20.751 23.084 1.00 86.88 99 GLY A N 1
ATOM 742 C CA . GLY A 1 99 ? 5.992 19.496 22.434 1.00 86.88 99 GLY A CA 1
ATOM 743 C C . GLY A 1 99 ? 7.265 19.641 21.595 1.00 86.88 99 GLY A C 1
ATOM 744 O O . GLY A 1 99 ? 8.175 18.820 21.709 1.00 86.88 99 GLY A O 1
ATOM 745 N N . LEU A 1 100 ? 7.367 20.722 20.817 1.00 88.69 100 LEU A N 1
ATOM 746 C CA . LEU A 1 100 ? 8.553 21.026 20.016 1.00 88.69 100 LEU A CA 1
ATOM 747 C C . LEU A 1 100 ? 9.796 21.259 20.891 1.00 88.69 100 LEU A C 1
ATOM 749 O O . LEU A 1 100 ? 10.875 20.754 20.586 1.00 88.69 100 LEU A O 1
ATOM 753 N N . ALA A 1 101 ? 9.647 21.979 22.005 1.00 88.69 101 ALA A N 1
ATOM 754 C CA . ALA A 1 101 ? 10.732 22.210 22.952 1.00 88.69 101 ALA A CA 1
ATOM 755 C C . ALA A 1 101 ? 11.236 20.895 23.569 1.00 88.69 101 ALA A C 1
ATOM 757 O O . ALA A 1 101 ? 12.445 20.689 23.651 1.00 88.69 101 ALA A O 1
ATOM 758 N N . ILE A 1 102 ? 10.331 19.978 23.931 1.00 92.38 102 ILE A N 1
ATOM 759 C CA . ILE A 1 102 ? 10.695 18.647 24.441 1.00 92.38 102 ILE A CA 1
ATOM 760 C C . ILE A 1 102 ? 11.451 17.836 23.378 1.00 92.38 102 ILE A C 1
ATOM 762 O O . ILE A 1 102 ? 12.466 17.223 23.699 1.00 92.38 102 ILE A O 1
ATOM 766 N N . GLN A 1 103 ? 11.005 17.852 22.116 1.00 89.81 103 GLN A N 1
ATOM 767 C CA . GLN A 1 103 ? 11.690 17.158 21.016 1.00 89.81 103 GLN A CA 1
ATOM 768 C C . GLN A 1 103 ? 13.116 17.677 20.805 1.00 89.81 103 GLN A C 1
ATOM 770 O O . GLN A 1 103 ? 14.041 16.878 20.676 1.00 89.81 103 GLN A O 1
ATOM 775 N N . ILE A 1 104 ? 13.303 19.001 20.808 1.00 88.31 104 ILE A N 1
ATOM 776 C CA . ILE A 1 104 ? 14.623 19.627 20.655 1.00 88.31 104 ILE A CA 1
ATOM 777 C C . ILE A 1 104 ? 15.510 19.315 21.863 1.00 88.31 104 ILE A C 1
ATOM 779 O O . ILE A 1 104 ? 16.668 18.944 21.687 1.00 88.31 104 ILE A O 1
ATOM 783 N N . PHE A 1 105 ? 14.975 19.416 23.082 1.00 90.00 105 PHE A N 1
ATOM 784 C CA . PHE A 1 105 ? 15.714 19.094 24.302 1.00 90.00 105 PHE A CA 1
ATOM 785 C C . PHE A 1 105 ? 16.174 17.632 24.318 1.00 90.00 105 PHE A C 1
ATOM 787 O O . PHE A 1 105 ? 17.341 17.359 24.592 1.00 90.00 105 PHE A O 1
ATOM 794 N N . LEU A 1 106 ? 15.293 16.694 23.958 1.00 89.50 106 LEU A N 1
ATOM 795 C CA . LEU A 1 106 ? 15.627 15.275 23.862 1.00 89.50 106 LEU A CA 1
ATOM 796 C C . LEU A 1 106 ? 16.648 15.013 22.748 1.00 89.50 106 LEU A C 1
ATOM 798 O O . LEU A 1 106 ? 17.602 14.278 22.975 1.00 89.50 106 LEU A O 1
ATOM 802 N N . ALA A 1 107 ? 16.501 15.645 21.580 1.00 85.50 107 ALA A N 1
ATOM 803 C CA . ALA A 1 107 ? 17.453 15.515 20.479 1.00 85.50 107 ALA A CA 1
ATOM 804 C C . ALA A 1 107 ? 18.852 16.012 20.871 1.00 85.50 107 ALA A C 1
ATOM 806 O O . ALA A 1 107 ? 19.827 15.297 20.664 1.00 85.50 107 ALA A O 1
ATOM 807 N N . ILE A 1 108 ? 18.957 17.193 21.491 1.00 87.69 108 ILE A N 1
ATOM 808 C CA . ILE A 1 108 ? 20.231 17.725 21.997 1.00 87.69 108 ILE A CA 1
ATOM 809 C C . ILE A 1 108 ? 20.781 16.814 23.095 1.00 87.69 108 ILE A C 1
ATOM 811 O O . ILE A 1 108 ? 21.965 16.493 23.071 1.00 87.69 108 ILE A O 1
ATOM 815 N N . GLY A 1 109 ? 19.934 16.345 24.015 1.00 87.31 109 GLY A N 1
ATOM 816 C CA . GLY A 1 109 ? 20.323 15.406 25.066 1.00 87.31 109 GLY A CA 1
ATOM 817 C C . GLY A 1 109 ? 20.935 14.123 24.501 1.00 87.31 109 GLY A C 1
ATOM 818 O O . GLY A 1 109 ? 22.022 13.734 24.913 1.00 87.31 109 GLY A O 1
ATOM 819 N N . VAL A 1 110 ? 20.293 13.506 23.507 1.00 88.88 110 VAL A N 1
ATOM 820 C CA . VAL A 1 110 ? 20.798 12.300 22.830 1.00 88.88 110 VAL A CA 1
ATOM 821 C C . VAL A 1 110 ? 22.065 12.588 22.011 1.00 88.88 110 VAL A C 1
ATOM 823 O O . VAL A 1 110 ? 22.938 11.728 21.937 1.00 88.88 110 VAL A O 1
ATOM 826 N N . LEU A 1 111 ? 22.198 13.773 21.403 1.00 85.94 111 LEU A N 1
ATOM 827 C CA . LEU A 1 111 ? 23.324 14.092 20.516 1.00 85.94 111 LEU A CA 1
ATOM 828 C C . LEU A 1 111 ? 24.589 14.553 21.263 1.00 85.94 111 LEU A C 1
ATOM 830 O O . LEU A 1 111 ? 25.696 14.249 20.826 1.00 85.94 111 LEU A O 1
ATOM 834 N N . TYR A 1 112 ? 24.433 15.288 22.367 1.00 85.19 112 TYR A N 1
ATOM 835 C CA . TYR A 1 112 ? 25.544 15.878 23.123 1.00 85.19 112 TYR A CA 1
ATOM 836 C C . TYR A 1 112 ? 25.929 15.083 24.371 1.00 85.19 112 TYR A C 1
ATOM 838 O O . TYR A 1 112 ? 27.097 15.104 24.755 1.00 85.19 112 TYR A O 1
ATOM 846 N N . ILE A 1 113 ? 24.982 14.403 25.029 1.00 90.94 113 ILE A N 1
ATOM 847 C CA . ILE A 1 113 ? 25.249 13.733 26.307 1.00 90.94 113 ILE A CA 1
ATOM 848 C C . ILE A 1 113 ? 25.540 12.247 26.044 1.00 90.94 113 ILE A C 1
ATOM 850 O O . ILE A 1 113 ? 24.620 11.488 25.720 1.00 90.94 113 ILE A O 1
ATOM 854 N N . PRO A 1 114 ? 26.791 11.779 26.232 1.00 88.88 114 PRO A N 1
ATOM 855 C CA . PRO A 1 114 ? 27.184 10.412 25.883 1.00 88.88 114 PRO A CA 1
ATOM 856 C C . PRO A 1 114 ? 26.423 9.351 26.691 1.00 88.88 114 PRO A C 1
ATOM 858 O O . PRO A 1 114 ? 26.100 8.290 26.161 1.00 88.88 114 PRO A O 1
ATOM 861 N N . ALA A 1 115 ? 26.072 9.651 27.945 1.00 89.62 115 ALA A N 1
ATOM 862 C CA . ALA A 1 115 ? 25.274 8.759 28.784 1.00 89.62 115 ALA A CA 1
ATOM 863 C C . ALA A 1 115 ? 23.864 8.524 28.212 1.00 89.62 115 ALA A C 1
ATOM 865 O O . ALA A 1 115 ? 23.399 7.387 28.160 1.00 89.62 115 ALA A O 1
ATOM 866 N N . ILE A 1 116 ? 23.198 9.580 27.730 1.00 86.56 116 ILE A N 1
ATOM 867 C CA . ILE A 1 116 ? 21.852 9.479 27.146 1.00 86.56 116 ILE A CA 1
ATOM 868 C C . ILE A 1 116 ? 21.920 8.723 25.821 1.00 86.56 116 ILE A C 1
ATOM 870 O O . ILE A 1 116 ? 21.137 7.800 25.599 1.00 86.56 116 ILE A O 1
ATOM 874 N N . ARG A 1 117 ? 22.898 9.050 24.970 1.00 89.06 117 ARG A N 1
ATOM 875 C CA . ARG A 1 117 ? 23.138 8.336 23.713 1.00 89.06 117 ARG A CA 1
ATOM 876 C C . ARG A 1 117 ? 23.286 6.829 23.926 1.00 89.06 117 ARG A C 1
ATOM 878 O O . ARG A 1 117 ? 22.643 6.053 23.229 1.00 89.06 117 ARG A O 1
ATOM 885 N N . MET A 1 118 ? 24.087 6.419 24.910 1.00 88.31 118 MET A N 1
ATOM 886 C CA . MET A 1 118 ? 24.337 5.007 25.207 1.00 88.31 118 MET A CA 1
ATOM 887 C C . MET A 1 118 ? 23.058 4.261 25.605 1.00 88.31 118 MET A C 1
ATOM 889 O O . MET A 1 118 ? 22.831 3.153 25.125 1.00 88.31 118 MET A O 1
ATOM 893 N N . ILE A 1 119 ? 22.199 4.870 26.428 1.00 90.12 119 ILE A N 1
ATOM 894 C CA . ILE A 1 119 ? 20.918 4.273 26.838 1.00 90.12 119 ILE A CA 1
ATOM 895 C C . ILE A 1 119 ? 20.013 4.042 25.618 1.00 90.12 119 ILE A C 1
ATOM 897 O O . ILE A 1 119 ? 19.464 2.951 25.452 1.00 90.12 119 ILE A O 1
ATOM 901 N N . PHE A 1 120 ? 19.895 5.040 24.737 1.00 88.94 120 PHE A N 1
ATOM 902 C CA . PHE A 1 120 ? 19.093 4.932 23.515 1.00 88.94 120 PHE A CA 1
ATOM 903 C C . PHE A 1 120 ? 19.682 3.933 22.512 1.00 88.94 120 PHE A C 1
ATOM 905 O O . PHE A 1 120 ? 18.932 3.173 21.906 1.00 88.94 120 PHE A O 1
ATOM 912 N N . GLU A 1 121 ? 21.006 3.883 22.357 1.00 90.44 121 GLU A N 1
ATOM 913 C CA . GLU A 1 121 ? 21.667 2.903 21.491 1.00 90.44 121 GLU A CA 1
ATOM 914 C C . GLU A 1 121 ? 21.503 1.472 22.007 1.00 90.44 121 GLU A C 1
ATOM 916 O O . GLU A 1 121 ? 21.278 0.565 21.212 1.00 90.44 121 GLU A O 1
ATOM 921 N N . VAL A 1 122 ? 21.594 1.246 23.320 1.00 92.50 122 VAL A N 1
ATOM 922 C CA . VAL A 1 122 ? 21.357 -0.078 23.913 1.00 92.50 122 VAL A CA 1
ATOM 923 C C . VAL A 1 122 ? 19.905 -0.501 23.703 1.00 92.50 122 VAL A C 1
ATOM 925 O O . VAL A 1 122 ? 19.672 -1.590 23.182 1.00 92.50 122 VAL A O 1
ATOM 928 N N . GLY A 1 123 ? 18.936 0.362 24.025 1.00 90.75 123 GLY A N 1
ATOM 929 C CA . GLY A 1 123 ? 17.519 0.077 23.782 1.00 90.75 123 GLY A CA 1
ATOM 930 C C . GLY A 1 123 ? 17.219 -0.181 22.301 1.00 90.75 123 GLY A C 1
ATOM 931 O O . GLY A 1 123 ? 16.527 -1.141 21.966 1.00 90.75 123 GLY A O 1
ATOM 932 N N . GLY A 1 124 ? 17.810 0.622 21.411 1.00 91.44 124 GLY A N 1
ATOM 933 C CA . GLY A 1 124 ? 17.715 0.451 19.964 1.00 91.44 124 GLY A CA 1
ATOM 934 C C . GLY A 1 124 ? 18.307 -0.875 19.490 1.00 91.44 124 GLY A C 1
ATOM 935 O O . GLY A 1 124 ? 17.646 -1.594 18.750 1.00 91.44 124 GLY A O 1
ATOM 936 N N . ARG A 1 125 ? 19.506 -1.249 19.957 1.00 93.00 125 ARG A N 1
ATOM 937 C CA . ARG A 1 125 ? 20.142 -2.533 19.617 1.00 93.00 125 ARG A CA 1
ATOM 938 C C . ARG A 1 125 ? 19.304 -3.724 20.068 1.00 93.00 125 ARG A C 1
ATOM 940 O O . ARG A 1 125 ? 19.107 -4.631 19.273 1.00 93.00 125 ARG A O 1
ATOM 947 N N . ILE A 1 126 ? 18.767 -3.702 21.289 1.00 93.69 126 ILE A N 1
ATOM 948 C CA . ILE A 1 126 ? 17.883 -4.771 21.787 1.00 93.69 126 ILE A CA 1
ATOM 949 C C . ILE A 1 126 ? 16.647 -4.901 20.892 1.00 93.69 126 ILE A C 1
ATOM 951 O O . ILE A 1 126 ? 16.274 -6.004 20.500 1.00 93.69 126 ILE A O 1
ATOM 955 N N . PHE A 1 127 ? 16.025 -3.777 20.539 1.00 93.31 127 PHE A N 1
ATOM 956 C CA . PHE A 1 127 ? 14.858 -3.776 19.665 1.00 93.31 127 PHE A CA 1
ATOM 957 C C . PHE A 1 127 ? 15.181 -4.307 18.260 1.00 93.31 127 PHE A C 1
ATOM 959 O O . PHE A 1 127 ? 14.453 -5.157 17.749 1.00 93.31 127 PHE A O 1
ATOM 966 N N . VAL A 1 128 ? 16.284 -3.856 17.652 1.00 91.62 128 VAL A N 1
ATOM 967 C CA . VAL A 1 128 ? 16.739 -4.351 16.342 1.00 91.62 128 VAL A CA 1
ATOM 968 C C . VAL A 1 128 ? 17.065 -5.842 16.396 1.00 91.62 128 VAL A C 1
ATOM 970 O O . VAL A 1 128 ? 16.712 -6.564 15.472 1.00 91.62 128 VAL A O 1
ATOM 973 N N . GLU A 1 129 ? 17.662 -6.332 17.478 1.00 92.19 129 GLU A N 1
ATOM 974 C CA . GLU A 1 129 ? 17.982 -7.751 17.627 1.00 92.19 129 GLU A CA 1
ATOM 975 C C . GLU A 1 129 ? 16.717 -8.622 17.699 1.00 92.19 129 GLU A C 1
ATOM 977 O O . GLU A 1 129 ? 16.610 -9.638 17.016 1.00 92.19 129 GLU A O 1
ATOM 982 N N . ILE A 1 130 ? 15.695 -8.183 18.442 1.00 92.50 130 ILE A N 1
ATOM 983 C CA . ILE A 1 130 ? 14.384 -8.853 18.479 1.00 92.50 130 ILE A CA 1
ATOM 984 C C . ILE A 1 130 ? 13.726 -8.854 17.088 1.00 92.50 130 ILE A C 1
ATOM 986 O O . ILE A 1 130 ? 13.157 -9.866 16.656 1.00 92.50 130 ILE A O 1
ATOM 990 N N . LEU A 1 131 ? 13.820 -7.736 16.362 1.00 89.31 131 LEU A N 1
ATOM 991 C CA . LEU A 1 131 ? 13.353 -7.660 14.979 1.00 89.31 131 LEU A CA 1
ATOM 992 C C . LEU A 1 131 ? 14.133 -8.610 14.063 1.00 89.31 131 LEU A C 1
ATOM 994 O O . LEU A 1 131 ? 13.515 -9.259 13.223 1.00 89.31 131 LEU A O 1
ATOM 998 N N . ASN A 1 132 ? 15.448 -8.751 14.245 1.00 90.44 132 ASN A N 1
ATOM 999 C CA . ASN A 1 132 ? 16.284 -9.662 13.465 1.00 90.44 132 ASN A CA 1
ATOM 1000 C C . ASN A 1 132 ? 15.923 -11.129 13.716 1.00 90.44 132 ASN A C 1
ATOM 1002 O O . ASN A 1 132 ? 15.823 -11.884 12.753 1.00 90.44 132 ASN A O 1
ATOM 1006 N N . PHE A 1 133 ? 15.636 -11.534 14.959 1.00 91.69 133 PHE A N 1
ATOM 1007 C CA . PHE A 1 133 ? 15.126 -12.884 15.238 1.00 91.69 133 PHE A CA 1
ATOM 1008 C C . PHE A 1 133 ? 13.786 -13.148 14.542 1.00 91.69 133 PHE A C 1
ATOM 1010 O O . PHE A 1 133 ? 13.577 -14.212 13.959 1.00 91.69 133 PHE A O 1
ATOM 1017 N N . THR A 1 134 ? 12.891 -12.157 14.546 1.00 88.25 134 THR A N 1
ATOM 1018 C CA . THR A 1 134 ? 11.598 -12.246 13.850 1.00 88.25 134 THR A CA 1
ATOM 1019 C C . THR A 1 134 ? 11.785 -12.320 12.329 1.00 88.25 134 THR A C 1
ATOM 1021 O O . THR A 1 134 ? 11.131 -13.121 11.655 1.00 88.25 134 THR A O 1
ATOM 1024 N N . LYS A 1 135 ? 12.711 -11.521 11.783 1.00 85.94 135 LYS A N 1
ATOM 1025 C CA . LYS A 1 135 ? 13.076 -11.504 10.361 1.00 85.94 135 LYS A CA 1
ATOM 1026 C C . LYS A 1 135 ? 13.673 -12.839 9.931 1.00 85.94 135 LYS A C 1
ATOM 1028 O O . LYS A 1 135 ? 13.178 -13.411 8.971 1.00 85.94 135 LYS A O 1
ATOM 1033 N N . ALA A 1 136 ? 14.633 -13.380 10.678 1.00 87.06 136 ALA A N 1
ATOM 1034 C CA . ALA A 1 136 ? 15.253 -14.674 10.398 1.00 87.06 136 ALA A CA 1
ATOM 1035 C C . ALA A 1 136 ? 14.232 -15.825 10.426 1.00 87.06 136 ALA A C 1
ATOM 1037 O O . ALA A 1 136 ? 14.243 -16.682 9.546 1.00 87.06 136 ALA A O 1
ATOM 1038 N N . GLY A 1 137 ? 13.295 -15.823 11.384 1.00 86.12 137 GLY A N 1
ATOM 1039 C CA . GLY A 1 137 ? 12.199 -16.798 11.407 1.00 86.12 137 GLY A CA 1
ATOM 1040 C C . GLY A 1 137 ? 11.271 -16.681 10.192 1.00 86.12 137 GLY A C 1
ATOM 1041 O O . GLY A 1 137 ? 10.834 -17.688 9.638 1.00 86.12 137 GLY A O 1
ATOM 1042 N N . SER A 1 138 ? 11.010 -15.455 9.739 1.00 84.62 138 SER A N 1
ATOM 1043 C CA . SER A 1 138 ? 10.185 -15.194 8.554 1.00 84.62 138 SER A CA 1
ATOM 1044 C C . SER A 1 138 ? 10.913 -15.584 7.258 1.00 84.62 138 SER A C 1
ATOM 1046 O O . SER A 1 138 ? 10.313 -16.214 6.392 1.00 84.62 138 SER A O 1
ATOM 1048 N N . GLU A 1 139 ? 12.209 -15.283 7.144 1.00 84.38 139 GLU A N 1
ATOM 1049 C CA . GLU A 1 139 ? 13.081 -15.701 6.035 1.00 84.38 139 GLU A CA 1
ATOM 1050 C C . GLU A 1 139 ? 13.239 -17.223 5.970 1.00 84.38 139 GLU A C 1
ATOM 1052 O O . GLU A 1 139 ? 13.268 -17.782 4.881 1.00 84.38 139 GLU A O 1
ATOM 1057 N N . PHE A 1 140 ? 13.268 -17.925 7.105 1.00 86.00 140 PHE A N 1
ATOM 1058 C CA . PHE A 1 140 ? 13.279 -19.389 7.113 1.00 86.00 140 PHE A CA 1
ATOM 1059 C C . PHE A 1 140 ? 11.995 -19.987 6.515 1.00 86.00 140 PHE A C 1
ATOM 1061 O O . PHE A 1 140 ? 12.056 -20.952 5.757 1.00 86.00 140 PHE A O 1
ATOM 1068 N N . LEU A 1 141 ? 10.829 -19.415 6.838 1.00 84.38 141 LEU A N 1
ATOM 1069 C CA . LEU A 1 141 ? 9.534 -19.917 6.364 1.00 84.38 141 LEU A CA 1
ATOM 1070 C C . LEU A 1 141 ?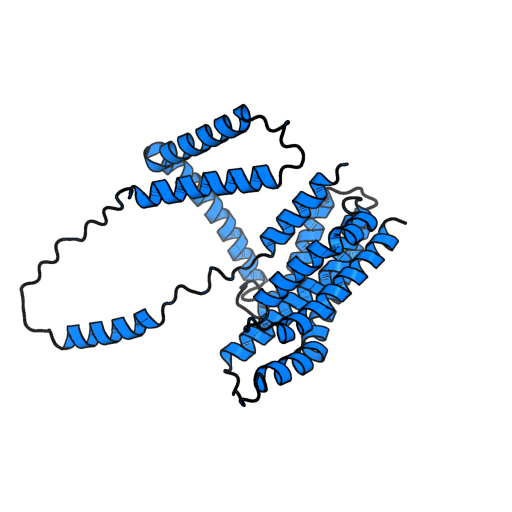 9.208 -19.505 4.924 1.00 84.38 141 LEU A C 1
ATOM 1072 O O . LEU A 1 141 ? 8.532 -20.248 4.216 1.00 84.38 141 LEU A O 1
ATOM 1076 N N . LEU A 1 142 ? 9.634 -18.311 4.509 1.00 78.88 142 LEU A N 1
ATOM 1077 C CA . LEU A 1 142 ? 9.196 -17.681 3.260 1.00 78.88 142 LEU A CA 1
ATOM 1078 C C . LEU A 1 142 ? 10.348 -17.390 2.284 1.00 78.88 142 LEU A C 1
ATOM 1080 O O . LEU A 1 142 ? 10.093 -17.048 1.133 1.00 78.88 142 LEU A O 1
ATOM 1084 N N . GLY A 1 143 ? 11.609 -17.552 2.687 1.00 80.94 143 GLY A N 1
ATOM 1085 C CA . GLY A 1 143 ? 12.787 -17.346 1.840 1.00 80.94 143 GLY A CA 1
ATOM 1086 C C . GLY A 1 143 ? 12.809 -15.981 1.147 1.00 80.94 143 GLY A C 1
ATOM 1087 O O . GLY A 1 143 ? 12.345 -14.972 1.682 1.00 80.94 143 GLY A O 1
ATOM 1088 N N . ASN A 1 144 ? 13.266 -15.975 -0.108 1.00 77.00 144 ASN A N 1
ATOM 1089 C CA . ASN A 1 144 ? 13.329 -14.787 -0.971 1.00 77.00 144 ASN A CA 1
ATOM 1090 C C . ASN A 1 144 ? 11.939 -14.266 -1.402 1.00 77.00 144 ASN A C 1
ATOM 1092 O O . ASN A 1 144 ? 11.850 -13.373 -2.251 1.00 77.00 144 ASN A O 1
ATOM 1096 N N . LEU A 1 145 ? 10.842 -14.834 -0.877 1.00 77.12 145 LEU A N 1
ATOM 1097 C CA . LEU A 1 145 ? 9.496 -14.305 -1.095 1.00 77.12 145 LEU A CA 1
ATOM 1098 C C . LEU A 1 145 ? 9.233 -13.038 -0.279 1.00 77.12 145 LEU A C 1
ATOM 1100 O O . LEU A 1 145 ? 8.360 -12.266 -0.646 1.00 77.12 145 LEU A O 1
ATOM 1104 N N . LEU A 1 146 ? 9.978 -12.790 0.801 1.00 70.69 146 LEU A N 1
ATOM 1105 C CA . LEU A 1 146 ? 9.821 -11.570 1.603 1.00 70.69 146 LEU A CA 1
ATOM 1106 C C . LEU A 1 146 ? 10.604 -10.371 1.067 1.00 70.69 146 LEU A C 1
ATOM 1108 O O . LEU A 1 146 ? 10.355 -9.243 1.494 1.00 70.69 146 LEU A O 1
ATOM 1112 N N . ASP A 1 147 ? 11.520 -10.593 0.126 1.00 74.50 147 ASP A N 1
ATOM 1113 C CA . ASP A 1 147 ? 12.283 -9.513 -0.483 1.00 74.50 147 ASP A CA 1
ATOM 1114 C C . ASP A 1 147 ? 11.363 -8.626 -1.322 1.00 74.50 147 ASP A C 1
ATOM 1116 O O . ASP A 1 147 ? 10.878 -9.034 -2.375 1.00 74.50 147 ASP A O 1
ATOM 1120 N N . ALA A 1 148 ? 11.180 -7.374 -0.899 1.00 66.56 148 ALA A N 1
ATOM 1121 C CA . ALA A 1 148 ? 10.326 -6.401 -1.588 1.00 66.56 148 ALA A CA 1
ATOM 1122 C C . ALA A 1 148 ? 10.756 -6.116 -3.043 1.00 66.56 148 ALA A C 1
ATOM 1124 O O . ALA A 1 148 ? 9.954 -5.660 -3.852 1.00 66.56 148 ALA A O 1
ATOM 1125 N N . ASN A 1 149 ? 12.015 -6.407 -3.383 1.00 66.50 149 ASN A N 1
ATOM 1126 C CA . ASN A 1 149 ? 12.564 -6.247 -4.732 1.00 66.50 149 ASN A CA 1
ATOM 1127 C C . ASN A 1 149 ? 12.434 -7.516 -5.595 1.00 66.50 149 ASN A C 1
ATOM 1129 O O . ASN A 1 149 ? 12.843 -7.516 -6.756 1.00 66.50 149 ASN A O 1
ATOM 1133 N N . SER A 1 150 ? 11.907 -8.605 -5.033 1.00 69.38 150 SER A N 1
ATOM 1134 C CA . SER A 1 150 ? 11.763 -9.904 -5.684 1.00 69.38 150 SER A CA 1
ATOM 1135 C C . SER A 1 150 ? 10.335 -10.116 -6.184 1.00 69.38 150 SER A C 1
ATOM 1137 O O . SER A 1 150 ? 9.361 -9.682 -5.571 1.00 69.38 150 SER A O 1
ATOM 1139 N N . PHE A 1 151 ? 10.191 -10.890 -7.263 1.00 73.19 151 PHE A N 1
ATOM 1140 C CA . PHE A 1 151 ? 8.894 -11.419 -7.706 1.00 73.19 151 PHE A CA 1
ATOM 1141 C C . PHE A 1 151 ? 8.179 -12.220 -6.616 1.00 73.19 151 PHE A C 1
ATOM 1143 O O . PHE A 1 151 ? 6.953 -12.316 -6.612 1.00 73.19 151 PHE A O 1
ATOM 1150 N N . GLY A 1 152 ? 8.947 -12.790 -5.689 1.00 76.06 152 GLY A N 1
ATOM 1151 C CA . GLY A 1 152 ? 8.418 -13.581 -4.597 1.00 76.06 152 GLY A CA 1
ATOM 1152 C C . GLY A 1 152 ? 7.485 -12.803 -3.661 1.00 76.06 152 GLY A C 1
ATOM 1153 O O . GLY A 1 152 ? 6.546 -13.391 -3.125 1.00 76.06 152 GLY A O 1
ATOM 1154 N N . PHE A 1 153 ? 7.648 -11.478 -3.564 1.00 81.12 153 PHE A N 1
ATOM 1155 C CA . PHE A 1 153 ? 6.786 -10.631 -2.738 1.00 81.12 153 PHE A CA 1
ATOM 1156 C C . PHE A 1 153 ? 5.329 -10.625 -3.195 1.00 81.12 153 PHE A C 1
ATOM 1158 O O . PHE A 1 153 ? 4.425 -10.520 -2.371 1.00 81.12 153 PHE A O 1
ATOM 1165 N N . ILE A 1 154 ? 5.075 -10.838 -4.490 1.00 83.62 154 ILE A N 1
ATOM 1166 C CA . ILE A 1 154 ? 3.716 -10.971 -5.031 1.00 83.62 154 ILE A CA 1
ATOM 1167 C C . ILE A 1 154 ? 3.005 -12.174 -4.396 1.00 83.62 154 ILE A C 1
ATOM 1169 O O . ILE A 1 154 ? 1.828 -12.085 -4.069 1.00 83.62 154 ILE A O 1
ATOM 1173 N N . PHE A 1 155 ? 3.712 -13.281 -4.162 1.00 83.38 155 PHE A N 1
ATOM 1174 C CA . PHE A 1 155 ? 3.138 -14.470 -3.527 1.00 83.38 155 PHE A CA 1
ATOM 1175 C C . PHE A 1 155 ? 3.052 -14.342 -2.003 1.00 83.38 155 PHE A C 1
ATOM 1177 O O . PHE A 1 155 ? 2.138 -14.895 -1.393 1.00 83.38 155 PHE A O 1
ATOM 1184 N N . ALA A 1 156 ? 3.971 -13.596 -1.384 1.00 84.56 156 ALA A N 1
ATOM 1185 C CA . ALA A 1 156 ? 3.922 -13.318 0.047 1.00 84.56 156 ALA A CA 1
ATOM 1186 C C . ALA A 1 156 ? 2.810 -12.322 0.414 1.00 84.56 156 ALA A C 1
ATOM 1188 O O . ALA A 1 156 ? 2.257 -12.401 1.510 1.00 84.56 156 ALA A O 1
ATOM 1189 N N . PHE A 1 157 ? 2.445 -11.403 -0.484 1.00 86.19 157 PHE A N 1
ATOM 1190 C CA . PHE A 1 157 ? 1.511 -10.319 -0.181 1.00 86.19 157 PHE A CA 1
ATOM 1191 C C . PHE A 1 157 ? 0.116 -10.784 0.284 1.00 86.19 157 PHE A C 1
ATOM 1193 O O . PHE A 1 157 ? -0.329 -10.288 1.319 1.00 86.19 157 PHE A O 1
ATOM 1200 N N . PRO A 1 158 ? -0.567 -11.754 -0.361 1.00 86.25 158 PRO A N 1
ATOM 1201 C CA . PRO A 1 158 ? -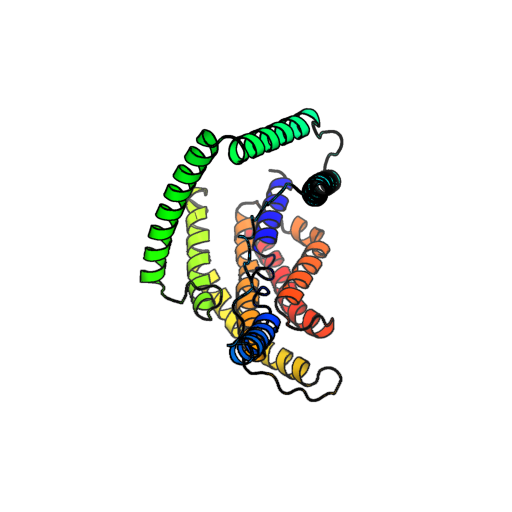1.850 -12.272 0.129 1.00 86.25 158 PRO A CA 1
ATOM 1202 C C . PRO A 1 158 ? -1.770 -12.835 1.546 1.00 86.25 158 PRO A C 1
ATOM 1204 O O . PRO A 1 158 ? -2.680 -12.651 2.355 1.00 86.25 158 PRO A O 1
ATOM 1207 N N . ILE A 1 159 ? -0.657 -13.503 1.856 1.00 87.19 159 ILE A N 1
ATOM 1208 C CA . ILE A 1 159 ? -0.386 -14.051 3.182 1.00 87.19 159 ILE A CA 1
ATOM 1209 C C . ILE A 1 159 ? -0.206 -12.883 4.157 1.00 87.19 159 ILE A C 1
ATOM 1211 O O . ILE A 1 159 ? -0.915 -12.791 5.148 1.00 87.19 159 ILE A O 1
ATOM 1215 N N . ILE A 1 160 ? 0.655 -11.913 3.850 1.00 85.88 160 ILE A N 1
ATOM 1216 C CA . ILE A 1 160 ? 0.869 -10.731 4.700 1.00 85.88 160 ILE A CA 1
ATOM 1217 C C . ILE A 1 160 ? -0.448 -9.986 4.965 1.00 85.88 160 ILE A C 1
ATOM 1219 O O . ILE A 1 160 ? -0.733 -9.616 6.106 1.00 85.88 160 ILE A O 1
ATOM 1223 N N . LEU A 1 161 ? -1.282 -9.803 3.941 1.00 84.50 161 LEU A N 1
ATOM 1224 C CA . LEU A 1 161 ? -2.575 -9.141 4.073 1.00 84.50 161 LEU A CA 1
ATOM 1225 C C . LEU A 1 161 ? -3.546 -9.942 4.952 1.00 84.50 161 LEU A C 1
ATOM 1227 O O . LEU A 1 161 ? -4.228 -9.368 5.801 1.00 84.50 161 LEU A O 1
ATOM 1231 N N . SER A 1 162 ? -3.577 -11.265 4.798 1.00 84.12 162 SER A N 1
ATOM 1232 C CA . SER A 1 162 ? -4.391 -12.157 5.632 1.00 84.12 162 SER A CA 1
ATOM 1233 C C . SER A 1 162 ? -3.988 -12.066 7.107 1.00 84.12 162 SER A C 1
ATOM 1235 O O . SER A 1 162 ? -4.846 -11.970 7.988 1.00 84.12 162 SER A O 1
ATOM 1237 N N . GLN A 1 163 ? -2.684 -12.007 7.375 1.00 86.62 163 GLN A N 1
ATOM 1238 C CA . GLN A 1 163 ? -2.115 -11.850 8.711 1.00 86.62 163 GLN A CA 1
ATOM 1239 C C . GLN A 1 163 ? -2.457 -10.475 9.294 1.00 86.62 163 GLN A C 1
ATOM 1241 O O . GLN A 1 163 ? -2.838 -10.385 10.461 1.00 86.62 163 GLN A O 1
ATOM 1246 N N . LEU A 1 164 ? -2.390 -9.415 8.483 1.00 83.69 164 LEU A N 1
ATOM 1247 C CA . LEU A 1 164 ? -2.784 -8.065 8.883 1.00 83.69 164 LEU A CA 1
ATOM 1248 C C . LEU A 1 164 ? -4.269 -8.009 9.272 1.00 83.69 164 LEU A C 1
ATOM 1250 O O . LEU A 1 164 ? -4.617 -7.466 10.319 1.00 83.69 164 LEU A O 1
ATOM 1254 N N . LEU A 1 165 ? -5.152 -8.615 8.473 1.00 80.00 165 LEU A N 1
ATOM 1255 C CA . LEU A 1 165 ? -6.583 -8.701 8.783 1.00 80.00 165 LEU A CA 1
ATOM 1256 C C . LEU A 1 165 ? -6.846 -9.518 10.057 1.00 80.00 165 LEU A C 1
ATOM 1258 O O . LEU A 1 165 ? -7.690 -9.144 10.873 1.00 80.00 165 LEU A O 1
ATOM 1262 N N . MET A 1 166 ? -6.099 -10.605 10.267 1.00 81.88 166 MET A N 1
ATOM 1263 C CA . MET A 1 166 ? -6.194 -11.417 11.481 1.00 81.88 166 MET A CA 1
ATOM 1264 C C . MET A 1 166 ? -5.671 -10.677 12.721 1.00 81.88 166 MET A C 1
ATOM 1266 O O . MET A 1 166 ? -6.227 -10.842 13.806 1.00 81.88 166 MET A O 1
ATOM 1270 N N . PHE A 1 167 ? -4.666 -9.814 12.568 1.00 83.19 167 PHE A N 1
ATOM 1271 C CA . PHE A 1 167 ? -4.164 -8.950 13.637 1.00 83.19 167 PHE A CA 1
ATOM 1272 C C . PHE A 1 167 ? -5.184 -7.885 14.069 1.00 83.19 167 PHE A C 1
ATOM 1274 O O . PHE A 1 167 ? -5.203 -7.490 15.232 1.00 83.19 167 PHE A O 1
ATOM 1281 N N . LEU A 1 168 ? -6.079 -7.457 13.171 1.00 77.50 168 LEU A N 1
ATOM 1282 C CA . LEU A 1 168 ? -7.195 -6.570 13.521 1.00 77.50 168 LEU A CA 1
ATOM 1283 C C . LEU A 1 168 ? -8.303 -7.300 14.298 1.00 77.50 168 LEU A C 1
ATOM 1285 O O . LEU A 1 168 ? -8.939 -6.696 15.159 1.00 77.50 168 LEU A O 1
ATOM 1289 N N . ALA A 1 169 ? -8.507 -8.599 14.048 1.00 74.81 169 ALA A N 1
ATOM 1290 C CA . ALA A 1 169 ? -9.562 -9.416 14.656 1.00 74.81 169 ALA A CA 1
ATOM 1291 C C . ALA A 1 169 ? -9.730 -9.335 16.195 1.00 74.81 169 ALA A C 1
ATOM 1293 O O . ALA A 1 169 ? -10.880 -9.379 16.635 1.00 74.81 169 ALA A O 1
ATOM 1294 N N . PRO A 1 170 ? -8.681 -9.245 17.045 1.00 74.38 170 PRO A N 1
ATOM 1295 C CA . PRO A 1 170 ? -8.852 -9.097 18.496 1.00 74.38 170 PRO A CA 1
ATOM 1296 C C . PRO A 1 170 ? -9.586 -7.818 18.929 1.00 74.38 170 PRO A C 1
ATOM 1298 O O . PRO A 1 170 ? -10.133 -7.798 20.027 1.00 74.38 170 PRO A O 1
ATOM 1301 N N . GLY A 1 171 ? -9.625 -6.773 18.096 1.00 73.69 171 GLY A N 1
ATOM 1302 C CA . GLY A 1 171 ? -10.316 -5.514 18.400 1.00 73.69 171 GLY A CA 1
ATOM 1303 C C . GLY A 1 171 ? -11.812 -5.488 18.058 1.00 73.69 171 GLY A C 1
ATOM 1304 O O . GLY A 1 171 ? -12.429 -4.435 18.198 1.00 73.69 171 GLY A O 1
ATOM 1305 N N . LEU A 1 172 ? -12.383 -6.596 17.572 1.00 71.62 172 LEU A N 1
ATOM 1306 C CA . LEU A 1 172 ? -13.732 -6.650 16.996 1.00 71.62 172 LEU A CA 1
ATOM 1307 C C . LEU A 1 172 ? -14.739 -7.431 17.847 1.00 71.62 172 LEU A C 1
ATOM 1309 O O . LEU A 1 172 ? -14.375 -8.323 18.618 1.00 71.62 172 LEU A O 1
ATOM 1313 N N . GLU A 1 173 ? -16.033 -7.155 17.642 1.00 74.88 173 GLU A N 1
ATOM 1314 C CA . GLU A 1 173 ? -17.095 -7.953 18.254 1.00 74.88 173 GLU A CA 1
ATOM 1315 C C . GLU A 1 173 ? -17.097 -9.399 17.723 1.00 74.88 173 GLU A C 1
ATOM 1317 O O . GLU A 1 173 ? -16.716 -9.697 16.587 1.00 74.88 173 GLU A O 1
ATOM 1322 N N . LYS A 1 174 ? -17.572 -10.344 18.547 1.00 76.25 174 LYS A N 1
ATOM 1323 C CA . LYS A 1 174 ? -17.602 -11.783 18.211 1.00 76.25 174 LYS A CA 1
ATOM 1324 C C . LYS A 1 174 ? -18.371 -12.080 16.914 1.00 76.25 174 LYS A C 1
ATOM 1326 O O . LYS A 1 174 ? -18.011 -13.002 16.184 1.00 76.25 174 LYS A O 1
ATOM 1331 N N . SER A 1 175 ? -19.415 -11.303 16.633 1.00 75.62 175 SER A N 1
ATOM 1332 C CA . SER A 1 175 ? -20.229 -11.365 15.411 1.00 75.62 175 SER A CA 1
ATOM 1333 C C . SER A 1 175 ? -19.469 -10.873 14.171 1.00 75.62 175 SER A C 1
ATOM 1335 O O . SER A 1 175 ? -19.649 -11.413 13.079 1.00 75.62 175 SER A O 1
ATOM 1337 N N . GLU A 1 176 ? -18.583 -9.892 14.335 1.00 75.38 176 GLU A N 1
ATOM 1338 C CA . GLU A 1 176 ? -17.795 -9.279 13.265 1.00 75.38 176 GLU A CA 1
ATOM 1339 C C . GLU A 1 176 ? -16.550 -10.105 12.920 1.00 75.38 176 GLU A C 1
ATOM 1341 O O . GLU A 1 176 ? -16.169 -10.213 11.753 1.00 75.38 176 GLU A O 1
ATOM 1346 N N . LYS A 1 177 ? -15.964 -10.788 13.911 1.00 77.69 177 LYS A N 1
ATOM 1347 C CA . LYS A 1 177 ? -14.816 -11.689 13.718 1.00 77.69 177 LYS A CA 1
ATOM 1348 C C . LYS A 1 177 ? -15.085 -12.785 12.679 1.00 77.69 177 LYS A C 1
ATOM 1350 O O . LYS A 1 177 ? -14.186 -13.143 11.920 1.00 77.69 177 LYS A O 1
ATOM 1355 N N . LYS A 1 178 ? -16.322 -13.295 12.598 1.00 83.44 178 LYS A N 1
ATOM 1356 C CA . LYS A 1 178 ? -16.720 -14.292 11.586 1.00 83.44 178 LYS A CA 1
ATOM 1357 C C . LYS A 1 178 ? -16.589 -13.748 10.159 1.00 83.44 178 LYS A C 1
ATOM 1359 O O . LYS A 1 178 ? -16.183 -14.485 9.266 1.00 83.44 178 LYS A O 1
ATOM 1364 N N . TRP A 1 179 ? -16.894 -12.467 9.950 1.00 79.38 179 TRP A N 1
ATOM 1365 C CA . TRP A 1 179 ? -16.774 -11.830 8.638 1.00 79.38 179 TRP A CA 1
ATOM 1366 C C . TRP A 1 179 ? -15.317 -11.684 8.204 1.00 79.38 179 TRP A C 1
ATOM 1368 O O . TRP A 1 179 ? -15.030 -11.927 7.039 1.00 79.38 179 TRP A O 1
ATOM 1378 N N . ILE A 1 180 ? -14.386 -11.396 9.123 1.00 81.69 180 ILE A N 1
ATOM 1379 C CA . ILE A 1 180 ? -12.946 -11.376 8.803 1.00 81.69 180 ILE A CA 1
ATOM 1380 C C . ILE A 1 180 ? -12.487 -12.728 8.242 1.00 81.69 180 ILE A C 1
ATOM 1382 O O . ILE A 1 180 ? -11.818 -12.765 7.213 1.00 81.69 180 ILE A O 1
ATOM 1386 N N . PHE A 1 181 ? -12.885 -13.840 8.867 1.00 84.19 181 PHE A N 1
ATOM 1387 C CA . PHE A 1 181 ? -12.511 -15.177 8.389 1.00 84.19 181 PHE A CA 1
ATOM 1388 C C . PHE A 1 181 ? -13.066 -15.504 6.994 1.00 84.19 181 PHE A C 1
ATOM 1390 O O . PHE A 1 181 ? -12.402 -16.200 6.235 1.00 84.19 181 PHE A O 1
ATOM 1397 N N . ILE A 1 182 ? -14.248 -14.989 6.637 1.00 86.94 182 ILE A N 1
ATOM 1398 C CA . ILE A 1 182 ? -14.826 -15.138 5.287 1.00 86.94 182 ILE A CA 1
ATOM 1399 C C . ILE A 1 182 ? -14.105 -14.232 4.279 1.00 86.94 182 ILE A C 1
ATOM 1401 O O . ILE A 1 182 ? -13.919 -14.605 3.124 1.00 86.94 182 ILE A O 1
ATOM 1405 N N . THR A 1 183 ? -13.675 -13.051 4.717 1.00 83.69 183 THR A N 1
ATOM 1406 C CA . THR A 1 183 ? -12.983 -12.067 3.884 1.00 83.69 183 THR A CA 1
ATOM 1407 C C . THR A 1 183 ? -11.592 -12.531 3.446 1.00 83.69 183 THR A C 1
ATOM 1409 O O . THR A 1 183 ? -11.209 -12.263 2.314 1.00 83.69 183 THR A O 1
ATOM 1412 N N . ILE A 1 184 ? -10.849 -13.256 4.286 1.00 88.75 184 ILE A N 1
ATOM 1413 C CA . ILE A 1 184 ? -9.480 -13.726 3.988 1.00 88.75 184 ILE A CA 1
ATOM 1414 C C . ILE A 1 184 ? -9.363 -14.529 2.668 1.00 88.75 184 ILE A C 1
ATOM 1416 O O . ILE A 1 184 ? -8.558 -14.148 1.811 1.00 88.75 184 ILE A O 1
ATOM 1420 N N . PRO A 1 185 ? -10.142 -15.608 2.435 1.00 90.56 185 PRO A N 1
ATOM 1421 C CA . PRO A 1 185 ? -10.057 -16.353 1.177 1.00 90.56 185 PRO A CA 1
ATOM 1422 C C . PRO A 1 185 ? -10.544 -15.533 -0.026 1.00 90.56 185 PRO A C 1
ATOM 1424 O O . PRO A 1 185 ? -10.024 -15.703 -1.126 1.00 90.56 185 PRO A O 1
ATOM 1427 N N . ILE A 1 186 ? -11.501 -14.620 0.174 1.00 91.31 186 ILE A N 1
ATOM 1428 C CA . ILE A 1 186 ? -11.990 -13.724 -0.884 1.00 91.31 186 ILE A CA 1
ATOM 1429 C C . ILE A 1 186 ? -10.902 -12.725 -1.284 1.00 91.31 186 ILE A C 1
ATOM 1431 O O . ILE A 1 186 ? -10.679 -12.546 -2.474 1.00 91.31 186 ILE A O 1
ATOM 1435 N N . ALA A 1 187 ? -10.211 -12.119 -0.315 1.00 89.81 187 ALA A N 1
ATOM 1436 C CA . ALA A 1 187 ? -9.080 -11.221 -0.544 1.00 89.81 187 ALA A CA 1
ATOM 1437 C C . ALA A 1 187 ? -7.988 -11.932 -1.356 1.00 89.81 187 ALA A C 1
ATOM 1439 O O . ALA A 1 187 ? -7.649 -11.512 -2.456 1.00 89.81 187 ALA A O 1
ATOM 1440 N N . THR A 1 188 ? -7.580 -13.124 -0.909 1.00 91.00 188 THR A N 1
ATOM 1441 C CA . THR A 1 188 ? -6.592 -13.952 -1.623 1.00 91.00 188 THR A CA 1
ATOM 1442 C C . THR A 1 188 ? -7.010 -14.239 -3.070 1.00 91.00 188 THR A C 1
ATOM 1444 O O . THR A 1 188 ? -6.208 -14.092 -3.993 1.00 91.00 188 THR A O 1
ATOM 1447 N N . LEU A 1 189 ? -8.274 -14.615 -3.293 1.00 94.56 189 LEU A N 1
ATOM 1448 C CA . LEU A 1 189 ? -8.805 -14.858 -4.636 1.00 94.56 189 LEU A CA 1
ATOM 1449 C C . LEU A 1 189 ? -8.810 -13.581 -5.487 1.00 94.56 189 LEU A C 1
ATOM 1451 O O . LEU A 1 189 ? -8.501 -13.628 -6.677 1.00 94.56 189 LEU A O 1
ATOM 1455 N N .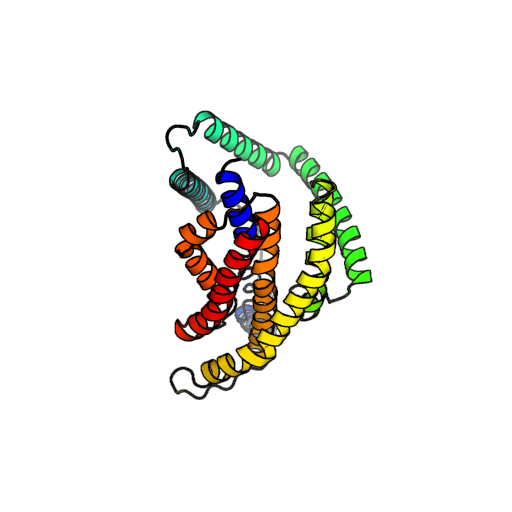 LEU A 1 190 ? -9.144 -12.443 -4.882 1.00 93.31 190 LEU A N 1
ATOM 1456 C CA . LEU A 1 190 ? -9.218 -11.150 -5.549 1.00 93.31 190 LEU A CA 1
ATOM 1457 C C . LEU A 1 190 ? -7.827 -10.627 -5.920 1.00 93.31 190 LEU A C 1
ATOM 1459 O O . LEU A 1 190 ? -7.667 -10.102 -7.018 1.00 93.31 190 LEU A O 1
ATOM 1463 N N . PHE A 1 191 ? -6.813 -10.852 -5.080 1.00 94.12 191 PHE A N 1
ATOM 1464 C CA . PHE A 1 191 ? -5.415 -10.567 -5.400 1.00 94.12 191 PHE A CA 1
ATOM 1465 C C . PHE A 1 191 ? -4.925 -11.390 -6.589 1.00 94.12 191 PHE A C 1
ATOM 1467 O O . PHE A 1 191 ? -4.360 -10.839 -7.532 1.00 94.12 191 PHE A O 1
ATOM 1474 N N . VAL A 1 192 ? -5.173 -12.707 -6.582 1.00 94.12 192 VAL A N 1
ATOM 1475 C CA . VAL A 1 192 ? -4.818 -13.585 -7.710 1.00 94.12 192 VAL A CA 1
ATOM 1476 C C . VAL A 1 192 ? -5.569 -13.154 -8.972 1.00 94.12 192 VAL A C 1
ATOM 1478 O O . VAL A 1 192 ? -4.976 -13.089 -10.047 1.00 94.12 192 VAL A O 1
ATOM 1481 N N . GLY A 1 193 ? -6.845 -12.781 -8.841 1.00 95.44 193 GLY A N 1
ATOM 1482 C CA . GLY A 1 193 ? -7.640 -12.201 -9.923 1.00 95.44 193 GLY A CA 1
ATOM 1483 C C . GLY A 1 193 ? -7.063 -10.884 -10.451 1.00 95.44 193 GLY A C 1
ATOM 1484 O O . GLY A 1 193 ? -7.014 -10.683 -11.661 1.00 95.44 193 GLY A O 1
ATOM 1485 N N . GLY A 1 194 ? -6.565 -10.016 -9.571 1.00 94.50 194 GLY A N 1
ATOM 1486 C CA . GLY A 1 194 ? -5.904 -8.765 -9.933 1.00 94.50 194 GLY A CA 1
ATOM 1487 C C . GLY A 1 194 ? -4.562 -8.977 -10.628 1.00 94.50 194 GLY A C 1
ATOM 1488 O O . GLY A 1 194 ? -4.291 -8.334 -11.640 1.00 94.50 194 GLY A O 1
ATOM 1489 N N . ALA A 1 195 ? -3.755 -9.930 -10.157 1.00 94.00 195 ALA A N 1
ATOM 1490 C CA . ALA A 1 195 ? -2.511 -10.329 -10.811 1.00 94.00 195 ALA A CA 1
ATOM 1491 C C . ALA A 1 195 ? -2.774 -10.935 -12.201 1.00 94.00 195 ALA A C 1
ATOM 1493 O O . ALA A 1 195 ? -2.096 -10.594 -13.172 1.00 94.00 195 ALA A O 1
ATOM 1494 N N . ALA A 1 196 ? -3.805 -11.778 -12.323 1.00 95.69 196 ALA A N 1
ATOM 1495 C CA . ALA A 1 196 ? -4.244 -12.330 -13.600 1.00 95.69 196 ALA A CA 1
ATOM 1496 C C . ALA A 1 196 ? -4.750 -11.229 -14.546 1.00 95.69 196 ALA A C 1
ATOM 1498 O O . ALA A 1 196 ? -4.365 -11.199 -15.712 1.00 95.69 196 ALA A O 1
ATOM 1499 N N . PHE A 1 197 ? -5.553 -10.282 -14.054 1.00 95.62 197 PHE A N 1
ATOM 1500 C CA . PHE A 1 197 ? -6.005 -9.129 -14.833 1.00 95.62 197 PHE A CA 1
ATOM 1501 C C . PHE A 1 197 ? -4.824 -8.265 -15.304 1.00 95.62 197 PHE A C 1
ATOM 1503 O O . PHE A 1 197 ? -4.775 -7.861 -16.467 1.00 95.62 197 PHE A O 1
ATOM 1510 N N . ALA A 1 198 ? -3.832 -8.041 -14.438 1.00 94.06 198 ALA A N 1
ATOM 1511 C CA . ALA A 1 198 ? -2.613 -7.322 -14.787 1.00 94.06 198 ALA A CA 1
ATOM 1512 C C . ALA A 1 198 ? -1.869 -7.983 -15.953 1.00 94.06 198 ALA A C 1
ATOM 1514 O O . ALA A 1 198 ? -1.493 -7.311 -16.914 1.00 94.06 198 ALA A O 1
ATOM 1515 N N . TYR A 1 199 ? -1.707 -9.304 -15.884 1.00 93.12 199 TYR A N 1
ATOM 1516 C CA . TYR A 1 199 ? -0.969 -10.070 -16.879 1.00 93.12 199 TYR A CA 1
ATOM 1517 C C . TYR A 1 199 ? -1.737 -10.245 -18.198 1.00 93.12 199 TYR A C 1
ATOM 1519 O O . TYR A 1 199 ? -1.189 -9.994 -19.267 1.00 93.12 199 TYR A O 1
ATOM 1527 N N . PHE A 1 200 ? -3.008 -10.650 -18.143 1.00 95.31 200 PHE A N 1
ATOM 1528 C CA . PHE A 1 200 ? -3.778 -11.024 -19.335 1.00 95.31 200 PHE A CA 1
ATOM 1529 C C . PHE A 1 200 ? -4.505 -9.863 -20.010 1.00 95.31 200 PHE A C 1
ATOM 1531 O O . PHE A 1 200 ? -4.778 -9.948 -21.203 1.00 95.31 200 PHE A O 1
ATOM 1538 N N . VAL A 1 201 ? -4.846 -8.798 -19.280 1.00 94.38 201 VAL A N 1
ATOM 1539 C CA . VAL A 1 201 ? -5.606 -7.664 -19.835 1.00 94.38 201 VAL A CA 1
ATOM 1540 C C . VAL A 1 201 ? -4.736 -6.421 -19.930 1.00 94.38 201 VAL A C 1
ATOM 1542 O O . VAL A 1 201 ? -4.740 -5.741 -20.949 1.00 94.38 201 VAL A O 1
ATOM 1545 N N . MET A 1 202 ? -3.965 -6.123 -18.887 1.00 92.50 202 MET A N 1
ATOM 1546 C CA . MET A 1 202 ? -3.246 -4.853 -18.803 1.00 92.50 202 MET A CA 1
ATOM 1547 C C . MET A 1 202 ? -1.931 -4.838 -19.588 1.00 92.50 202 MET A C 1
ATOM 1549 O O . MET A 1 202 ? -1.704 -3.914 -20.367 1.00 92.50 202 MET A O 1
ATOM 1553 N N . LEU A 1 203 ? -1.081 -5.863 -19.458 1.00 90.94 203 LEU A N 1
ATOM 1554 C CA . LEU A 1 203 ? 0.155 -5.970 -20.248 1.00 90.94 203 LEU A CA 1
ATOM 1555 C C . LEU A 1 203 ? -0.057 -5.884 -21.770 1.00 90.94 203 LEU A C 1
ATOM 1557 O O . LEU A 1 203 ? 0.671 -5.108 -22.397 1.00 90.94 203 LEU A O 1
ATOM 1561 N N . PRO A 1 204 ? -1.019 -6.599 -22.394 1.00 91.00 204 PRO A N 1
ATOM 1562 C CA . PRO A 1 204 ? -1.220 -6.488 -23.839 1.00 91.00 204 PRO A CA 1
ATOM 1563 C C . PRO A 1 204 ? -1.719 -5.108 -24.278 1.00 91.00 204 PRO A C 1
ATOM 1565 O O . PRO A 1 204 ? -1.574 -4.769 -25.447 1.00 91.00 204 PRO A O 1
ATOM 1568 N N . VAL A 1 205 ? -2.266 -4.292 -23.372 1.00 90.38 205 VAL A N 1
ATOM 1569 C CA . VAL A 1 205 ? -2.647 -2.901 -23.660 1.00 90.38 205 VAL A CA 1
ATOM 1570 C C . VAL A 1 205 ? -1.463 -1.951 -23.450 1.00 90.38 205 VAL A C 1
ATOM 1572 O O . VAL A 1 205 ? -1.215 -1.077 -24.278 1.00 90.38 205 VAL A O 1
ATOM 1575 N N . ALA A 1 206 ? -0.700 -2.130 -22.370 1.00 88.12 206 ALA A N 1
ATOM 1576 C CA . ALA A 1 206 ? 0.362 -1.207 -21.979 1.00 88.12 206 ALA A CA 1
ATOM 1577 C C . ALA A 1 206 ? 1.658 -1.371 -22.796 1.00 88.12 206 ALA A C 1
ATOM 1579 O O . ALA A 1 206 ? 2.296 -0.379 -23.145 1.00 88.12 206 ALA A O 1
ATOM 1580 N N . ILE A 1 207 ? 2.060 -2.602 -23.135 1.00 87.31 207 ILE A N 1
ATOM 1581 C CA . ILE A 1 207 ? 3.324 -2.850 -23.851 1.00 87.31 207 ILE A CA 1
ATOM 1582 C C . ILE A 1 207 ? 3.327 -2.247 -25.265 1.00 87.31 207 ILE A C 1
ATOM 1584 O O . ILE A 1 207 ? 4.282 -1.531 -25.579 1.00 87.31 207 ILE A O 1
ATOM 1588 N N . PRO A 1 208 ? 2.296 -2.444 -26.114 1.00 85.88 208 PRO A N 1
ATOM 1589 C CA . PRO A 1 208 ? 2.251 -1.817 -27.436 1.00 85.88 208 PRO A CA 1
ATOM 1590 C C . PRO A 1 208 ? 2.275 -0.290 -27.372 1.00 85.88 208 PRO A C 1
ATOM 1592 O O . PRO A 1 208 ? 2.850 0.349 -28.255 1.00 85.88 208 PRO A O 1
ATOM 1595 N N . TYR A 1 209 ? 1.678 0.284 -26.323 1.00 84.25 209 TYR A N 1
ATOM 1596 C CA . TYR A 1 209 ? 1.700 1.721 -26.083 1.00 84.25 209 TYR A CA 1
ATOM 1597 C C . TYR A 1 209 ? 3.118 2.216 -25.765 1.00 84.25 209 TYR A C 1
ATOM 1599 O O . TYR A 1 209 ? 3.565 3.215 -26.323 1.00 84.25 209 TYR A O 1
ATOM 1607 N N . LEU A 1 210 ? 3.856 1.478 -24.929 1.00 80.31 210 LEU A N 1
ATOM 1608 C CA . LEU A 1 210 ? 5.208 1.843 -24.512 1.00 80.31 210 LEU A CA 1
ATOM 1609 C C . LEU A 1 210 ? 6.237 1.735 -25.652 1.00 80.31 210 LEU A C 1
ATOM 1611 O O . LEU A 1 210 ? 7.112 2.589 -25.765 1.00 80.31 210 LEU A O 1
ATOM 1615 N N . ILE A 1 211 ? 6.135 0.713 -26.513 1.00 82.62 211 ILE A N 1
ATOM 1616 C CA . ILE A 1 211 ? 7.104 0.484 -27.606 1.00 82.62 211 ILE A CA 1
ATOM 1617 C C . ILE A 1 211 ? 6.900 1.415 -28.810 1.00 82.62 211 ILE A C 1
ATOM 1619 O O . ILE A 1 211 ? 7.870 1.741 -29.492 1.00 82.62 211 ILE A O 1
ATOM 1623 N N . ASN A 1 212 ? 5.658 1.846 -29.063 1.00 80.69 212 ASN A N 1
ATOM 1624 C CA . ASN A 1 212 ? 5.299 2.745 -30.168 1.00 80.69 212 ASN A CA 1
ATOM 1625 C C . ASN A 1 212 ? 5.148 4.203 -29.713 1.00 80.69 212 ASN A C 1
ATOM 1627 O O . ASN A 1 212 ? 4.583 5.032 -30.433 1.00 80.69 212 ASN A O 1
ATOM 1631 N N . PHE A 1 213 ? 5.619 4.525 -28.508 1.00 74.94 213 PHE A N 1
ATOM 1632 C CA . PHE A 1 213 ? 5.476 5.855 -27.942 1.00 74.94 213 PHE A CA 1
ATOM 1633 C C . PHE A 1 213 ? 6.166 6.896 -28.843 1.00 74.94 213 PHE A C 1
ATOM 1635 O O . PHE A 1 213 ? 7.356 6.796 -29.133 1.00 74.94 213 PHE A O 1
ATOM 1642 N N . LEU A 1 214 ? 5.398 7.886 -29.315 1.00 67.69 214 LEU A N 1
ATOM 1643 C CA . LEU A 1 214 ? 5.834 8.947 -30.241 1.00 67.69 214 LEU A CA 1
ATOM 1644 C C . LEU A 1 214 ? 6.314 8.475 -31.631 1.00 67.69 214 LEU A C 1
ATOM 1646 O O . LEU A 1 214 ? 6.975 9.233 -32.336 1.00 67.69 214 LEU A O 1
ATOM 1650 N N . GLY A 1 215 ? 5.978 7.251 -32.054 1.00 69.50 215 GLY A N 1
ATOM 1651 C CA . GLY A 1 215 ? 6.320 6.747 -33.393 1.00 69.50 215 GLY A CA 1
ATOM 1652 C C . GLY A 1 215 ? 7.803 6.412 -33.594 1.00 69.50 215 GLY A C 1
ATOM 1653 O O . GLY A 1 215 ? 8.219 6.143 -34.719 1.00 69.50 215 GLY A O 1
ATOM 1654 N N . VAL A 1 216 ? 8.598 6.402 -32.519 1.00 72.12 216 VAL A N 1
ATOM 1655 C CA . VAL A 1 216 ? 9.988 5.937 -32.538 1.00 72.12 216 VAL A CA 1
ATOM 1656 C C . VAL A 1 216 ? 9.998 4.481 -32.066 1.00 72.12 216 VAL A C 1
ATOM 1658 O O . VAL A 1 216 ? 9.662 4.237 -30.907 1.00 72.12 216 VAL A O 1
ATOM 1661 N N . PRO A 1 217 ? 10.366 3.500 -32.911 1.00 68.81 217 PRO A N 1
ATOM 1662 C CA . PRO A 1 217 ? 10.427 2.107 -32.489 1.00 68.81 217 PRO A CA 1
ATOM 1663 C C . PRO A 1 217 ? 11.531 1.947 -31.440 1.00 68.81 217 PRO A C 1
ATOM 1665 O O . PRO A 1 217 ? 12.722 2.028 -31.745 1.00 68.81 217 PRO A O 1
ATOM 1668 N N . THR A 1 218 ? 11.134 1.746 -30.185 1.00 69.50 218 THR A N 1
ATOM 1669 C CA . THR A 1 218 ? 12.067 1.533 -29.075 1.00 69.50 218 THR A CA 1
ATOM 1670 C C . THR A 1 218 ? 12.165 0.048 -28.750 1.00 69.50 218 THR A C 1
ATOM 1672 O O . THR A 1 218 ? 11.163 -0.652 -28.616 1.00 69.50 218 THR A O 1
ATOM 1675 N N . THR A 1 219 ? 13.388 -0.465 -28.609 1.00 75.88 219 THR A N 1
ATOM 1676 C CA . THR A 1 219 ? 13.609 -1.837 -28.140 1.00 75.88 219 THR A CA 1
ATOM 1677 C C . THR A 1 219 ? 13.600 -1.853 -26.610 1.00 75.88 219 THR A C 1
ATOM 1679 O O . THR A 1 219 ? 14.478 -1.227 -25.999 1.00 75.88 219 THR A O 1
ATOM 1682 N N . PRO A 1 220 ? 12.654 -2.546 -25.953 1.00 73.94 220 PRO A N 1
ATOM 1683 C CA . PRO A 1 220 ? 12.604 -2.579 -24.501 1.00 73.94 220 PRO A CA 1
ATOM 1684 C C . PRO A 1 220 ? 13.842 -3.289 -23.942 1.00 73.94 220 PRO A C 1
ATOM 1686 O O . PRO A 1 220 ? 14.147 -4.427 -24.293 1.00 73.94 220 PRO A O 1
ATOM 1689 N N . ARG A 1 221 ? 14.562 -2.623 -23.033 1.00 80.81 221 ARG A N 1
ATOM 1690 C CA . ARG A 1 221 ? 15.626 -3.272 -22.254 1.00 80.81 221 ARG A CA 1
ATOM 1691 C C . ARG A 1 221 ? 15.002 -4.311 -21.328 1.00 80.81 221 ARG A C 1
ATOM 1693 O O . ARG A 1 221 ? 14.039 -3.994 -20.629 1.00 80.81 221 ARG A O 1
ATOM 1700 N N . LEU A 1 222 ? 15.597 -5.504 -21.252 1.00 81.94 222 LEU A N 1
ATOM 1701 C CA . LEU A 1 222 ? 15.088 -6.618 -20.439 1.00 81.94 222 LEU A CA 1
ATOM 1702 C C . LEU A 1 222 ? 14.816 -6.204 -18.985 1.00 81.94 222 LEU A C 1
ATOM 1704 O O . LEU A 1 222 ? 13.747 -6.481 -18.451 1.00 81.94 222 LEU A O 1
ATOM 1708 N N . LEU A 1 223 ? 15.747 -5.469 -18.370 1.00 79.00 223 LEU A N 1
ATOM 1709 C CA . LEU A 1 223 ? 15.596 -5.004 -16.991 1.00 79.00 223 LEU A CA 1
ATOM 1710 C C . LEU A 1 223 ? 14.429 -4.016 -16.822 1.00 79.00 223 LEU A C 1
ATOM 1712 O O . LEU A 1 223 ? 13.712 -4.084 -15.829 1.00 79.00 223 LEU A O 1
ATOM 1716 N N . SER A 1 224 ? 14.215 -3.114 -17.785 1.00 82.06 224 SER A N 1
ATOM 1717 C CA . SER A 1 224 ? 13.099 -2.156 -17.760 1.00 82.06 224 SER A CA 1
ATOM 1718 C C . SER A 1 224 ? 11.755 -2.854 -17.974 1.00 82.06 224 SER A C 1
ATOM 1720 O O . SER A 1 224 ? 10.792 -2.536 -17.283 1.00 82.06 224 SER A O 1
ATOM 1722 N N . TYR A 1 225 ? 11.709 -3.833 -18.880 1.00 83.50 225 TYR A N 1
ATOM 1723 C CA . TYR A 1 225 ? 10.525 -4.652 -19.133 1.00 83.50 225 TYR A CA 1
ATOM 1724 C C . TYR A 1 225 ? 10.127 -5.476 -17.907 1.00 83.50 225 TYR A C 1
ATOM 1726 O O . TYR A 1 225 ? 8.968 -5.450 -17.496 1.00 83.50 225 TYR A O 1
ATOM 1734 N N . VAL A 1 226 ? 11.096 -6.162 -17.292 1.00 84.62 226 VAL A N 1
ATOM 1735 C CA . VAL A 1 226 ? 10.881 -6.950 -16.075 1.00 84.62 226 VAL A CA 1
ATOM 1736 C C . VAL A 1 226 ? 10.395 -6.053 -14.942 1.00 84.62 226 VAL A C 1
ATOM 1738 O O . VAL A 1 226 ? 9.332 -6.318 -14.397 1.00 84.62 226 VAL A O 1
ATOM 1741 N N . LYS A 1 227 ? 11.094 -4.949 -14.643 1.00 83.69 227 LYS A N 1
ATOM 1742 C CA . LYS A 1 227 ? 10.686 -4.018 -13.576 1.00 83.69 227 LYS A CA 1
ATOM 1743 C C . LYS A 1 227 ? 9.281 -3.459 -13.791 1.00 83.69 227 LYS A C 1
ATOM 1745 O O . LYS A 1 227 ? 8.492 -3.439 -12.852 1.00 83.69 227 LYS A O 1
ATOM 1750 N N . PHE A 1 228 ? 8.956 -3.036 -15.014 1.00 85.56 228 PHE A N 1
ATOM 1751 C CA . PHE A 1 228 ? 7.614 -2.556 -15.341 1.00 85.56 228 PHE A CA 1
ATOM 1752 C C . PHE A 1 228 ? 6.562 -3.649 -15.140 1.00 85.56 228 PHE A C 1
ATOM 1754 O O . PHE A 1 228 ? 5.560 -3.413 -14.474 1.00 85.56 228 PHE A O 1
ATOM 1761 N N . THR A 1 229 ? 6.815 -4.852 -15.657 1.00 88.38 229 THR A N 1
ATOM 1762 C CA . THR A 1 229 ? 5.899 -5.993 -15.546 1.00 88.38 229 THR A CA 1
ATOM 1763 C C . THR A 1 229 ? 5.655 -6.373 -14.087 1.00 88.38 229 THR A C 1
ATOM 1765 O O . THR A 1 229 ? 4.506 -6.503 -13.672 1.00 88.38 229 THR A O 1
ATOM 1768 N N . THR A 1 230 ? 6.714 -6.496 -13.282 1.00 86.19 230 THR A N 1
ATOM 1769 C CA . THR A 1 230 ? 6.612 -6.814 -11.852 1.00 86.19 230 THR A CA 1
ATOM 1770 C C . THR A 1 230 ? 5.846 -5.734 -11.095 1.00 86.19 230 THR A C 1
ATOM 1772 O O . THR A 1 230 ? 4.917 -6.063 -10.361 1.00 86.19 230 THR A O 1
ATOM 1775 N N . ASN A 1 231 ? 6.180 -4.454 -11.304 1.00 87.00 231 ASN A N 1
ATOM 1776 C CA . ASN A 1 231 ? 5.496 -3.340 -10.646 1.00 87.00 231 ASN A CA 1
ATOM 1777 C C . ASN A 1 231 ? 4.018 -3.272 -11.033 1.00 87.00 231 ASN A C 1
ATOM 1779 O O . ASN A 1 231 ? 3.170 -3.076 -10.165 1.00 87.00 231 ASN A O 1
ATOM 1783 N N . LEU A 1 232 ? 3.702 -3.452 -12.316 1.00 89.69 232 LEU A N 1
ATOM 1784 C CA . LEU A 1 232 ? 2.333 -3.439 -12.816 1.00 89.69 232 LEU A CA 1
ATOM 1785 C C . LEU A 1 232 ? 1.506 -4.566 -12.195 1.00 89.69 232 LEU A C 1
ATOM 1787 O O . LEU A 1 232 ? 0.425 -4.303 -11.673 1.00 89.69 232 LEU A O 1
ATOM 1791 N N . ILE A 1 233 ? 2.019 -5.802 -12.221 1.00 91.44 233 ILE A N 1
ATOM 1792 C CA . ILE A 1 233 ? 1.335 -6.967 -11.643 1.00 91.44 233 ILE A CA 1
ATOM 1793 C C . ILE A 1 233 ? 1.119 -6.767 -10.149 1.00 91.44 233 ILE A C 1
ATOM 1795 O O . ILE A 1 233 ? -0.002 -6.928 -9.674 1.00 91.44 233 ILE A O 1
ATOM 1799 N N . PHE A 1 234 ? 2.168 -6.382 -9.422 1.00 90.38 234 PHE A N 1
ATOM 1800 C CA . PHE A 1 234 ? 2.097 -6.206 -7.981 1.00 90.38 234 PHE A CA 1
ATOM 1801 C C . PHE A 1 234 ? 1.089 -5.119 -7.593 1.00 90.38 234 PHE A C 1
ATOM 1803 O O . PHE A 1 234 ? 0.121 -5.395 -6.890 1.00 90.38 234 PHE A O 1
ATOM 1810 N N . TRP A 1 235 ? 1.264 -3.889 -8.076 1.00 89.31 235 TRP A N 1
ATOM 1811 C CA . TRP A 1 235 ? 0.433 -2.771 -7.634 1.00 89.31 235 TRP A CA 1
ATOM 1812 C C . TRP A 1 235 ? -1.013 -2.868 -8.102 1.00 89.31 235 TRP A C 1
ATOM 1814 O O . TRP A 1 235 ? -1.913 -2.427 -7.385 1.00 89.31 235 TRP A O 1
ATOM 1824 N N . LEU A 1 236 ? -1.264 -3.460 -9.271 1.00 92.12 236 LEU A N 1
ATOM 1825 C CA . LEU A 1 236 ? -2.630 -3.693 -9.716 1.00 92.12 236 LEU A CA 1
ATOM 1826 C C . LEU A 1 236 ? -3.296 -4.802 -8.894 1.00 92.12 236 LEU A C 1
ATOM 1828 O O . LEU A 1 236 ? -4.443 -4.627 -8.495 1.00 92.12 236 LEU A O 1
ATOM 1832 N N . ALA A 1 237 ? -2.579 -5.880 -8.554 1.00 92.94 237 ALA A N 1
ATOM 1833 C CA . ALA A 1 237 ? -3.077 -6.909 -7.639 1.00 92.94 237 ALA A CA 1
ATOM 1834 C C . ALA A 1 237 ? -3.392 -6.338 -6.245 1.00 92.94 237 ALA A C 1
ATOM 1836 O O . ALA A 1 237 ? -4.458 -6.607 -5.697 1.00 92.94 237 ALA A O 1
ATOM 1837 N N . VAL A 1 238 ? -2.533 -5.460 -5.713 1.00 91.06 238 VAL A N 1
ATOM 1838 C CA . VAL A 1 238 ? -2.809 -4.703 -4.478 1.00 91.06 238 VAL A CA 1
ATOM 1839 C C . VAL A 1 238 ? -4.028 -3.789 -4.645 1.00 91.06 238 VAL A C 1
ATOM 1841 O O . VAL A 1 238 ? -4.868 -3.697 -3.754 1.00 91.06 238 VAL A O 1
ATOM 1844 N N . GLY A 1 239 ? -4.176 -3.126 -5.794 1.00 91.19 239 GLY A N 1
ATOM 1845 C CA . GLY A 1 239 ? -5.347 -2.303 -6.104 1.00 91.19 239 GLY A CA 1
ATOM 1846 C C . GLY A 1 239 ? -6.658 -3.096 -6.090 1.00 91.19 239 GLY A C 1
ATOM 1847 O O . GLY A 1 239 ? -7.692 -2.575 -5.667 1.00 91.19 239 GLY A O 1
ATOM 1848 N N . PHE A 1 240 ? -6.618 -4.368 -6.490 1.00 93.88 240 PHE A N 1
ATOM 1849 C CA . PHE A 1 240 ? -7.764 -5.276 -6.426 1.00 93.88 240 PHE A CA 1
ATOM 1850 C C . PHE A 1 240 ? -8.198 -5.605 -4.994 1.00 93.88 240 PHE A C 1
ATOM 1852 O O . PHE A 1 240 ? -9.331 -6.027 -4.818 1.00 93.88 240 PHE A O 1
ATOM 1859 N N . GLU A 1 241 ? -7.387 -5.337 -3.970 1.00 91.44 241 GLU A N 1
ATOM 1860 C CA . GLU A 1 241 ? -7.778 -5.498 -2.562 1.00 91.44 241 GLU A CA 1
ATOM 1861 C C . GLU A 1 241 ? -8.599 -4.310 -2.028 1.00 91.44 241 GLU A C 1
ATOM 1863 O O . GLU A 1 241 ? -9.277 -4.401 -1.002 1.00 91.44 241 GLU A O 1
ATOM 1868 N N . LEU A 1 242 ? -8.613 -3.174 -2.735 1.00 90.88 242 LEU A N 1
ATOM 1869 C CA . LEU A 1 242 ? -9.377 -1.994 -2.317 1.00 90.88 242 LEU A CA 1
ATOM 1870 C C . LEU A 1 242 ? -10.873 -2.267 -2.074 1.00 90.88 242 LEU A C 1
ATOM 1872 O O . LEU A 1 242 ? -11.389 -1.802 -1.053 1.00 90.88 242 LEU A O 1
ATOM 1876 N N . PRO A 1 243 ? -11.603 -3.007 -2.933 1.00 90.75 243 PRO A N 1
ATOM 1877 C CA . PRO A 1 243 ? -13.023 -3.261 -2.739 1.00 90.75 243 PRO A CA 1
ATOM 1878 C C . PRO A 1 243 ? -13.323 -4.024 -1.448 1.00 90.75 243 PRO A C 1
ATOM 1880 O O . PRO A 1 243 ? -14.290 -3.693 -0.758 1.00 90.75 243 PRO A O 1
ATOM 1883 N N . ILE A 1 244 ? -12.473 -4.986 -1.081 1.00 88.88 244 ILE A N 1
ATOM 1884 C CA . ILE A 1 244 ? -12.672 -5.793 0.121 1.00 88.88 244 ILE A CA 1
ATOM 1885 C C . ILE A 1 244 ? -12.236 -5.052 1.390 1.00 88.88 244 ILE A C 1
ATOM 1887 O O . ILE A 1 244 ? -12.934 -5.098 2.405 1.00 88.88 244 ILE A O 1
ATOM 1891 N N . VAL A 1 245 ? -11.149 -4.277 1.323 1.00 86.19 245 VAL A N 1
ATOM 1892 C CA . VAL A 1 245 ? -10.707 -3.414 2.428 1.00 86.19 245 VAL A CA 1
ATOM 1893 C C . VAL A 1 245 ? -11.780 -2.374 2.746 1.00 86.19 245 VAL A C 1
ATOM 1895 O O . VAL A 1 245 ? -12.159 -2.195 3.904 1.00 86.19 245 VAL A O 1
ATOM 1898 N N . VAL A 1 246 ? -12.334 -1.719 1.725 1.00 87.56 246 VAL A N 1
ATOM 1899 C CA . VAL A 1 246 ? -13.413 -0.740 1.896 1.00 87.56 246 VAL A CA 1
ATOM 1900 C C . VAL A 1 246 ? -14.695 -1.397 2.412 1.00 87.56 246 VAL A C 1
ATOM 1902 O O . VAL A 1 246 ? -15.353 -0.814 3.274 1.00 87.56 246 VAL A O 1
ATOM 1905 N N . PHE A 1 247 ? -15.036 -2.605 1.953 1.00 86.62 247 PHE A N 1
ATOM 1906 C CA . PHE A 1 247 ? -16.155 -3.382 2.495 1.00 86.62 247 PHE A CA 1
ATOM 1907 C C . PHE A 1 247 ? -15.989 -3.637 3.999 1.00 86.62 247 PHE A C 1
ATOM 1909 O O . PHE A 1 247 ? -16.899 -3.342 4.777 1.00 86.62 247 PHE A O 1
ATOM 1916 N N . ALA A 1 248 ? -14.815 -4.115 4.422 1.00 82.31 248 ALA A N 1
ATOM 1917 C CA . ALA A 1 248 ? -14.512 -4.367 5.828 1.00 82.31 248 ALA A CA 1
ATOM 1918 C C . ALA A 1 248 ? -14.604 -3.076 6.660 1.00 82.31 248 ALA A C 1
ATOM 1920 O O . ALA A 1 248 ? -15.319 -3.023 7.660 1.00 82.31 248 ALA A O 1
ATOM 1921 N N . LEU A 1 249 ? -13.972 -1.990 6.201 1.00 82.25 249 LEU A N 1
ATOM 1922 C CA . LEU A 1 249 ? -14.027 -0.686 6.870 1.00 82.25 249 LEU A CA 1
ATOM 1923 C C . LEU A 1 249 ? -15.454 -0.116 6.955 1.00 82.25 249 LEU A C 1
ATOM 1925 O O . LEU A 1 249 ? -15.819 0.502 7.959 1.00 82.25 249 LEU A O 1
ATOM 1929 N N . ALA A 1 250 ? -16.272 -0.311 5.919 1.00 84.94 250 ALA A N 1
ATOM 1930 C CA . ALA A 1 250 ? -17.670 0.103 5.920 1.00 84.94 250 ALA A CA 1
ATOM 1931 C C . ALA A 1 250 ? -18.503 -0.713 6.919 1.00 84.94 250 ALA A C 1
ATOM 1933 O O . ALA A 1 250 ? -19.351 -0.139 7.608 1.00 84.94 250 ALA A O 1
ATOM 1934 N N . LYS A 1 251 ? -18.220 -2.017 7.067 1.00 81.50 251 LYS A N 1
ATOM 1935 C CA . LYS A 1 251 ? -18.899 -2.883 8.041 1.00 81.50 251 LYS A CA 1
ATOM 1936 C C . LYS A 1 251 ? -18.651 -2.431 9.481 1.00 81.50 251 LYS A C 1
ATOM 1938 O O . LYS A 1 251 ? -19.605 -2.322 10.243 1.00 81.50 251 LYS A O 1
ATOM 1943 N N . PHE A 1 252 ? -17.421 -2.026 9.803 1.00 75.62 252 PHE A N 1
ATOM 1944 C CA . PHE A 1 252 ? -17.049 -1.484 11.123 1.00 75.62 252 PHE A CA 1
ATOM 1945 C C . PHE A 1 252 ? -17.488 -0.030 11.343 1.00 75.62 252 PHE A C 1
ATOM 1947 O O . PHE A 1 252 ? -17.070 0.619 12.303 1.00 75.62 252 PHE A O 1
ATOM 1954 N N . ARG A 1 253 ? -18.297 0.532 10.431 1.00 79.88 253 ARG A N 1
ATOM 1955 C CA . ARG A 1 253 ? -18.743 1.936 10.445 1.00 79.88 253 ARG A CA 1
ATOM 1956 C C . ARG A 1 253 ? -17.581 2.940 10.485 1.00 79.88 253 ARG A C 1
ATOM 1958 O O . ARG A 1 253 ? -17.778 4.105 10.839 1.00 79.88 253 ARG A O 1
ATOM 1965 N N . LEU A 1 254 ? -16.385 2.506 10.077 1.00 79.19 254 LEU A N 1
ATOM 1966 C CA . LEU A 1 254 ? -15.207 3.349 9.907 1.00 79.19 254 LEU A CA 1
ATOM 1967 C C . LEU A 1 254 ? -15.249 4.097 8.583 1.00 79.19 254 LEU A C 1
ATOM 1969 O O . LEU A 1 254 ? -14.492 5.031 8.417 1.00 79.19 254 LEU A O 1
ATOM 1973 N N . VAL A 1 255 ? -16.085 3.712 7.622 1.00 82.25 255 VAL A N 1
ATOM 1974 C CA . VAL A 1 255 ? -16.235 4.418 6.344 1.00 82.25 255 VAL A CA 1
ATOM 1975 C C . VAL A 1 255 ? -17.710 4.442 5.954 1.00 82.25 255 VAL A C 1
ATOM 1977 O O . VAL A 1 255 ? -18.439 3.482 6.173 1.00 82.25 255 VAL A O 1
ATOM 1980 N N . THR A 1 256 ? -18.173 5.549 5.368 1.00 85.50 256 THR A N 1
ATOM 1981 C CA . THR A 1 256 ? -19.537 5.665 4.826 1.00 85.50 256 THR A CA 1
ATOM 1982 C C . THR A 1 256 ? -19.472 5.833 3.302 1.00 85.50 256 THR A C 1
ATOM 1984 O O . THR A 1 256 ? -18.707 6.685 2.844 1.00 85.50 256 THR A O 1
ATOM 1987 N N . PRO A 1 257 ? -20.307 5.135 2.507 1.00 86.19 257 PRO A N 1
ATOM 1988 C CA . PRO A 1 257 ? -20.341 5.242 1.046 1.00 86.19 257 PRO A CA 1
ATOM 1989 C C . PRO A 1 257 ? -20.532 6.679 0.558 1.00 86.19 257 PRO A C 1
ATOM 1991 O O . PRO A 1 257 ? -19.867 7.125 -0.371 1.00 86.19 257 PRO A O 1
ATOM 1994 N N . LYS A 1 258 ? -21.385 7.450 1.250 1.00 86.94 258 LYS A N 1
ATOM 1995 C CA . LYS A 1 258 ? -21.609 8.878 0.969 1.00 86.94 258 LYS A CA 1
ATOM 1996 C C . LYS A 1 258 ? -20.329 9.710 1.122 1.00 86.94 258 LYS A C 1
ATOM 1998 O O . LYS A 1 258 ? -20.107 10.643 0.354 1.00 86.94 258 LYS A O 1
ATOM 2003 N N . THR A 1 259 ? -19.488 9.377 2.104 1.00 83.62 259 THR A N 1
ATOM 2004 C CA . THR A 1 259 ? -18.202 10.052 2.335 1.00 83.62 259 THR A CA 1
ATOM 2005 C C . THR A 1 259 ? -17.208 9.712 1.232 1.00 83.62 259 THR A C 1
ATOM 2007 O O . THR A 1 259 ? -16.550 10.623 0.737 1.00 83.62 259 THR A O 1
ATOM 2010 N N . LEU A 1 260 ? -17.151 8.443 0.807 1.00 83.50 260 LEU A N 1
ATOM 2011 C CA . LEU A 1 260 ? -16.317 8.018 -0.319 1.00 83.50 260 LEU A CA 1
ATOM 2012 C C . LEU A 1 260 ? -16.723 8.755 -1.598 1.00 83.50 260 LEU A C 1
ATOM 2014 O O . LEU A 1 260 ? -15.901 9.454 -2.176 1.00 83.50 260 LEU A O 1
ATOM 2018 N N . LEU A 1 261 ? -18.010 8.741 -1.958 1.00 87.25 261 LEU A N 1
ATOM 2019 C CA . LEU A 1 261 ? -18.513 9.457 -3.136 1.00 87.25 261 LEU A CA 1
ATOM 2020 C C . LEU A 1 261 ? -18.195 10.956 -3.107 1.00 87.25 261 LEU A C 1
ATOM 2022 O O . LEU A 1 261 ? -17.816 11.524 -4.126 1.00 87.25 261 LEU A O 1
ATOM 2026 N N . LYS A 1 262 ? -18.291 11.615 -1.946 1.00 86.81 262 LYS A N 1
ATOM 2027 C CA . LYS A 1 262 ? -17.942 13.041 -1.815 1.00 86.81 262 LYS A CA 1
ATOM 2028 C C . LYS A 1 262 ? -16.446 13.309 -2.044 1.00 86.81 262 LYS A C 1
ATOM 2030 O O . LYS A 1 262 ? -16.083 14.415 -2.440 1.00 86.81 262 LYS A O 1
ATOM 2035 N N . GLN A 1 263 ? -15.586 12.324 -1.795 1.00 84.25 263 GLN A N 1
ATOM 2036 C CA . GLN A 1 263 ? -14.126 12.426 -1.877 1.00 84.25 263 GLN A CA 1
ATOM 2037 C C . GLN A 1 263 ? -13.536 11.877 -3.186 1.00 84.25 263 GLN A C 1
ATOM 2039 O O . GLN A 1 263 ? -12.321 11.715 -3.279 1.00 84.25 263 GLN A O 1
ATOM 2044 N N . TRP A 1 264 ? -14.353 11.676 -4.225 1.00 85.94 264 TRP A N 1
ATOM 2045 C CA . TRP A 1 264 ? -13.910 11.152 -5.524 1.00 85.94 264 TRP A CA 1
ATOM 2046 C C . TRP A 1 264 ? -12.718 11.913 -6.135 1.00 85.94 264 TRP A C 1
ATOM 2048 O O . TRP A 1 264 ? -11.832 11.305 -6.728 1.00 85.94 264 TRP A O 1
ATOM 2058 N N . ARG A 1 265 ? -12.639 13.239 -5.936 1.00 85.94 265 ARG A N 1
ATOM 2059 C CA . ARG A 1 265 ? -11.516 14.066 -6.420 1.00 85.94 265 ARG A CA 1
ATOM 2060 C C . ARG A 1 265 ? -10.186 13.681 -5.773 1.00 85.94 265 ARG A C 1
ATOM 2062 O O . ARG A 1 265 ? -9.161 13.678 -6.439 1.00 85.94 265 ARG A O 1
ATOM 2069 N N . ILE A 1 266 ? -10.210 13.349 -4.482 1.00 82.06 266 ILE A N 1
ATOM 2070 C CA . ILE A 1 266 ? -9.020 12.911 -3.741 1.00 82.06 266 ILE A CA 1
ATOM 2071 C C . ILE A 1 266 ? -8.605 11.520 -4.226 1.00 82.06 266 ILE A C 1
ATOM 2073 O O . ILE A 1 266 ? -7.421 11.279 -4.431 1.00 82.06 266 ILE A O 1
ATOM 2077 N N . ALA A 1 267 ? -9.577 10.634 -4.470 1.00 83.62 267 ALA A N 1
ATOM 2078 C CA . ALA A 1 267 ? -9.313 9.305 -5.011 1.00 83.62 267 ALA A CA 1
ATOM 2079 C C . ALA A 1 267 ? -8.614 9.375 -6.376 1.00 83.62 267 ALA A C 1
ATOM 2081 O O . ALA A 1 267 ? -7.622 8.686 -6.571 1.00 83.62 267 ALA A O 1
ATOM 2082 N N . ILE A 1 268 ? -9.053 10.257 -7.283 1.00 87.25 268 ILE A N 1
ATOM 2083 C CA . ILE A 1 268 ? -8.389 10.449 -8.584 1.00 87.25 268 ILE A CA 1
ATOM 2084 C C . ILE A 1 268 ? -6.932 10.889 -8.420 1.00 87.25 268 ILE A C 1
ATOM 2086 O O . ILE A 1 268 ? -6.065 10.354 -9.102 1.00 87.25 268 ILE A O 1
ATOM 2090 N N . VAL A 1 269 ? -6.647 11.830 -7.515 1.00 86.69 269 VAL A N 1
ATOM 2091 C CA . VAL A 1 269 ? -5.268 12.286 -7.271 1.00 86.69 269 VAL A CA 1
ATOM 2092 C C . VAL A 1 269 ? -4.406 11.150 -6.720 1.00 86.69 269 VAL A C 1
ATOM 2094 O O . VAL A 1 269 ? -3.293 10.953 -7.194 1.00 86.69 269 VAL A O 1
ATOM 2097 N N . LEU A 1 270 ? -4.921 10.363 -5.772 1.00 86.12 270 LEU A N 1
ATOM 2098 C CA . LEU A 1 270 ? -4.202 9.200 -5.241 1.00 86.12 270 LEU A CA 1
ATOM 2099 C C . LEU A 1 270 ? -3.948 8.142 -6.316 1.00 86.12 270 LEU A C 1
ATOM 2101 O O . LEU A 1 270 ? -2.840 7.628 -6.419 1.00 86.12 270 LEU A O 1
ATOM 2105 N N . ILE A 1 271 ? -4.948 7.855 -7.149 1.00 89.62 271 ILE A N 1
ATOM 2106 C CA . ILE A 1 271 ? -4.824 6.913 -8.264 1.00 89.62 271 ILE A CA 1
ATOM 2107 C C . ILE A 1 271 ? -3.800 7.416 -9.291 1.00 89.62 271 ILE A C 1
ATOM 2109 O O . ILE A 1 271 ? -3.025 6.617 -9.805 1.00 89.62 271 ILE A O 1
ATOM 2113 N N . ALA A 1 272 ? -3.740 8.725 -9.552 1.00 87.62 272 ALA A N 1
ATOM 2114 C CA . ALA A 1 272 ? -2.735 9.317 -10.432 1.00 87.62 272 ALA A CA 1
ATOM 2115 C C . ALA A 1 272 ? -1.315 9.190 -9.859 1.00 87.62 272 ALA A C 1
ATOM 2117 O O . ALA A 1 272 ? -0.395 8.815 -10.579 1.00 87.62 272 ALA A O 1
ATOM 2118 N N . VAL A 1 273 ? -1.136 9.448 -8.559 1.00 88.38 273 VAL A N 1
ATOM 2119 C CA . VAL A 1 273 ? 0.155 9.271 -7.871 1.00 88.38 273 VAL A CA 1
ATOM 2120 C C . VAL A 1 273 ? 0.602 7.810 -7.925 1.00 88.38 273 VAL A C 1
ATOM 2122 O O . VAL A 1 273 ? 1.765 7.531 -8.207 1.00 88.38 273 VAL A O 1
ATOM 2125 N N . MET A 1 274 ? -0.329 6.881 -7.713 1.00 85.75 274 MET A N 1
ATOM 2126 C CA . MET A 1 274 ? -0.068 5.450 -7.840 1.00 85.75 274 MET A CA 1
ATOM 2127 C C . MET A 1 274 ? 0.320 5.060 -9.260 1.00 85.75 274 MET A C 1
ATOM 2129 O O . MET A 1 274 ? 1.335 4.400 -9.452 1.00 85.75 274 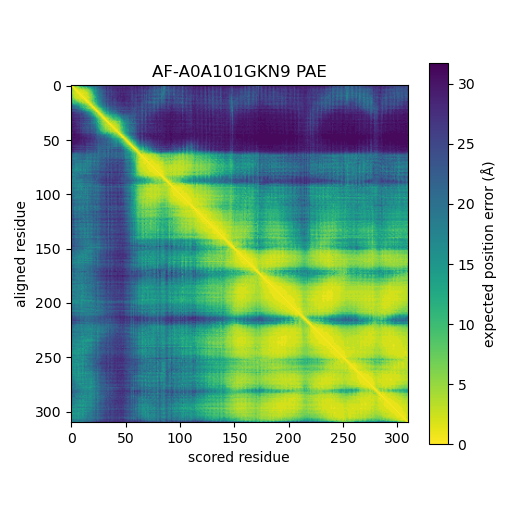MET A O 1
ATOM 2133 N N . ALA A 1 275 ? -0.441 5.506 -10.260 1.00 87.75 275 ALA A N 1
ATOM 2134 C CA . ALA A 1 275 ? -0.128 5.255 -11.660 1.00 87.75 275 ALA A CA 1
ATOM 2135 C C . ALA A 1 275 ? 1.275 5.769 -12.012 1.00 87.75 275 ALA A C 1
ATOM 2137 O O . ALA A 1 275 ? 2.061 5.016 -12.576 1.00 87.75 275 ALA A O 1
ATOM 2138 N N . ALA A 1 276 ? 1.623 6.985 -11.580 1.00 87.31 276 ALA A N 1
ATOM 2139 C CA . ALA A 1 276 ? 2.940 7.578 -11.796 1.00 87.31 276 ALA A CA 1
ATOM 2140 C C . ALA A 1 276 ? 4.086 6.797 -11.128 1.00 87.31 276 ALA A C 1
ATOM 2142 O O . ALA A 1 276 ? 5.193 6.784 -11.657 1.00 87.31 276 ALA A O 1
ATOM 2143 N N . ALA A 1 277 ? 3.842 6.148 -9.985 1.00 85.06 277 ALA A N 1
ATOM 2144 C CA . ALA A 1 277 ? 4.834 5.301 -9.320 1.00 85.06 277 ALA A CA 1
ATOM 2145 C C . ALA A 1 277 ? 5.023 3.939 -10.016 1.00 85.06 277 ALA A C 1
ATOM 2147 O O . ALA A 1 277 ? 6.090 3.333 -9.918 1.00 85.06 277 ALA A O 1
ATOM 2148 N N . ILE A 1 278 ? 3.989 3.446 -10.703 1.00 84.31 278 ILE A N 1
ATOM 2149 C CA . ILE A 1 278 ? 3.998 2.154 -11.402 1.00 84.31 278 ILE A CA 1
ATOM 2150 C C . ILE A 1 278 ? 4.608 2.293 -12.801 1.00 84.31 278 ILE A C 1
ATOM 2152 O O . ILE A 1 278 ? 5.392 1.439 -13.225 1.00 84.31 278 ILE A O 1
ATOM 2156 N N . THR A 1 279 ? 4.240 3.347 -13.536 1.00 83.31 279 THR A N 1
ATOM 2157 C CA . THR A 1 279 ? 4.709 3.576 -14.905 1.00 83.31 279 THR A CA 1
ATOM 2158 C C . THR A 1 279 ? 6.148 4.093 -14.922 1.00 83.31 279 THR A C 1
ATOM 2160 O O . THR A 1 279 ? 6.452 5.059 -14.227 1.00 83.31 279 THR A O 1
ATOM 2163 N N . PRO A 1 280 ? 7.037 3.544 -15.772 1.00 76.75 280 PRO A N 1
ATOM 2164 C CA . PRO A 1 280 ? 8.399 4.059 -15.927 1.00 76.75 280 PRO A CA 1
ATOM 2165 C C . PRO A 1 280 ? 8.441 5.422 -16.636 1.00 76.75 280 PRO A C 1
ATOM 2167 O O . PRO A 1 280 ? 9.454 6.114 -16.581 1.00 76.75 280 PRO A O 1
ATOM 2170 N N . THR A 1 281 ? 7.364 5.789 -17.332 1.00 74.88 281 THR A N 1
ATOM 2171 C CA . THR A 1 281 ? 7.230 7.022 -18.105 1.00 74.88 281 THR A CA 1
ATOM 2172 C C . THR A 1 281 ? 6.204 7.939 -17.454 1.00 74.88 281 THR A C 1
ATOM 2174 O O . THR A 1 281 ? 5.132 7.499 -17.044 1.00 74.88 281 THR A O 1
ATOM 2177 N N . ILE A 1 282 ? 6.527 9.233 -17.365 1.00 74.75 282 ILE A N 1
ATOM 2178 C CA . ILE A 1 282 ? 5.610 10.249 -16.836 1.00 74.75 282 ILE A CA 1
ATOM 2179 C C . ILE A 1 282 ? 4.784 10.821 -17.998 1.00 74.75 282 ILE A C 1
ATOM 2181 O O . ILE A 1 282 ? 4.871 12.005 -18.315 1.00 74.75 282 ILE A O 1
ATOM 2185 N N . ASP A 1 283 ? 4.042 9.963 -18.702 1.00 82.75 283 ASP A N 1
ATOM 2186 C CA . ASP A 1 283 ? 3.207 10.371 -19.835 1.00 82.75 283 ASP A CA 1
ATOM 2187 C C . ASP A 1 283 ? 1.704 10.249 -19.501 1.00 82.75 283 ASP A C 1
ATOM 2189 O O . ASP A 1 283 ? 1.275 9.238 -18.935 1.00 82.75 283 ASP A O 1
ATOM 2193 N N . PRO A 1 284 ? 0.871 11.264 -19.819 1.00 84.94 284 PRO A N 1
ATOM 2194 C CA . PRO A 1 284 ? -0.524 11.288 -19.375 1.00 84.94 284 PRO A CA 1
ATOM 2195 C C . PRO A 1 284 ? -1.382 10.123 -19.875 1.00 84.94 284 PRO A C 1
ATOM 2197 O O . PRO A 1 284 ? -2.368 9.778 -19.230 1.00 84.94 284 PRO A O 1
ATOM 2200 N N . VAL A 1 285 ? -1.044 9.527 -21.020 1.00 85.81 285 VAL A N 1
ATOM 2201 C CA . VAL A 1 285 ? -1.878 8.500 -21.653 1.00 85.81 285 VAL A CA 1
ATOM 2202 C C . VAL A 1 285 ? -1.597 7.125 -21.053 1.00 85.81 285 VAL A C 1
ATOM 2204 O O . VAL A 1 285 ? -2.544 6.455 -20.650 1.00 85.81 285 VAL A O 1
ATOM 2207 N N . ASN A 1 286 ? -0.332 6.721 -20.910 1.00 83.31 286 ASN A N 1
ATOM 2208 C CA . ASN A 1 286 ? 0.038 5.481 -20.227 1.00 83.31 286 ASN A CA 1
ATOM 2209 C C . ASN A 1 286 ? -0.410 5.516 -18.761 1.00 83.31 286 ASN A C 1
ATOM 2211 O O . ASN A 1 286 ? -0.957 4.540 -18.248 1.00 83.31 286 ASN A O 1
ATOM 2215 N N . MET A 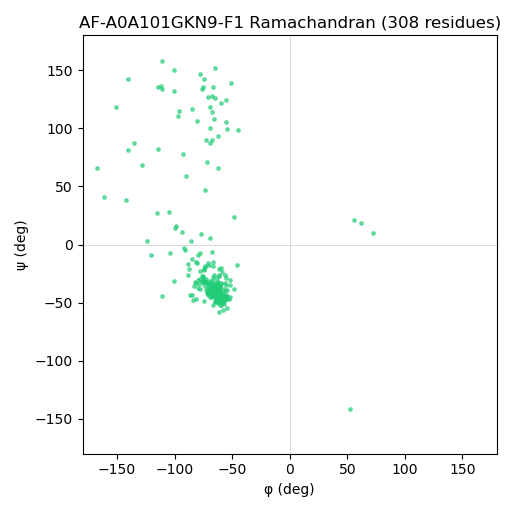1 287 ? -0.274 6.676 -18.104 1.00 88.06 287 MET A N 1
ATOM 2216 C CA . MET A 1 287 ? -0.853 6.873 -16.777 1.00 88.06 287 MET A CA 1
ATOM 2217 C C . MET A 1 287 ? -2.371 6.692 -16.792 1.00 88.06 287 MET A C 1
ATOM 2219 O O . MET A 1 287 ? -2.889 5.940 -15.973 1.00 88.06 287 MET A O 1
ATOM 2223 N N . ALA A 1 288 ? -3.096 7.325 -17.721 1.00 90.00 288 ALA A N 1
ATOM 2224 C CA . ALA A 1 288 ? -4.553 7.213 -17.802 1.00 90.00 288 ALA A CA 1
ATOM 2225 C C . ALA A 1 288 ? -5.028 5.770 -18.040 1.00 90.00 288 ALA A C 1
ATOM 2227 O O . ALA A 1 288 ? -6.030 5.360 -17.448 1.00 90.00 288 ALA A O 1
ATOM 2228 N N . ILE A 1 289 ? -4.290 4.990 -18.840 1.00 89.75 289 ILE A N 1
ATOM 2229 C CA . ILE A 1 289 ? -4.541 3.558 -19.046 1.00 89.75 289 ILE A CA 1
ATOM 2230 C C . ILE A 1 289 ? -4.536 2.835 -17.695 1.00 89.75 289 ILE A C 1
ATOM 2232 O O . ILE A 1 289 ? -5.496 2.129 -17.401 1.00 89.75 289 ILE A O 1
ATOM 2236 N N . LEU A 1 290 ? -3.536 3.065 -16.833 1.00 89.88 290 LEU A N 1
ATOM 2237 C CA . LEU A 1 290 ? -3.478 2.459 -15.492 1.00 89.88 290 LEU A CA 1
ATOM 2238 C C . LEU A 1 290 ? -4.472 3.053 -14.492 1.00 89.88 290 LEU A C 1
ATOM 2240 O O . LEU A 1 290 ? -4.975 2.346 -13.616 1.00 89.88 290 LEU A O 1
ATOM 2244 N N . MET A 1 291 ? -4.777 4.343 -14.608 1.00 91.25 291 MET A N 1
ATOM 2245 C CA . MET A 1 291 ? -5.747 5.000 -13.736 1.00 91.25 291 MET A CA 1
ATOM 2246 C C . MET A 1 291 ? -7.157 4.440 -13.938 1.00 91.25 291 MET A C 1
ATOM 2248 O O . MET A 1 291 ? -7.915 4.356 -12.974 1.00 91.25 291 MET A O 1
ATOM 2252 N N . LEU A 1 292 ? -7.515 4.043 -15.162 1.00 92.81 292 LEU A N 1
ATOM 2253 C CA . LEU A 1 292 ? -8.849 3.550 -15.502 1.00 92.81 292 LEU A CA 1
ATOM 2254 C C . LEU A 1 292 ? -9.284 2.318 -14.678 1.00 92.81 292 LEU A C 1
ATOM 2256 O O . LEU A 1 292 ? -10.318 2.411 -14.011 1.00 92.81 292 LEU A O 1
ATOM 2260 N N . PRO A 1 293 ? -8.548 1.185 -14.644 1.00 91.94 293 PRO A N 1
ATOM 2261 C CA . PRO A 1 293 ? -8.940 0.045 -13.819 1.00 91.94 293 PRO A CA 1
ATOM 2262 C C . PRO A 1 293 ? -8.903 0.368 -12.324 1.00 91.94 293 PRO A C 1
ATOM 2264 O O . PRO A 1 293 ? -9.794 -0.062 -11.600 1.00 91.94 293 PRO A O 1
ATOM 2267 N N . LEU A 1 294 ? -7.940 1.164 -11.846 1.00 92.38 294 LEU A N 1
ATOM 2268 C CA . LEU A 1 294 ? -7.879 1.560 -10.434 1.00 92.38 294 LEU A CA 1
ATOM 2269 C C . LEU A 1 294 ? -9.086 2.416 -10.026 1.00 92.38 294 LEU A C 1
ATOM 2271 O O . LEU A 1 294 ? -9.647 2.243 -8.943 1.00 92.38 294 LEU A O 1
ATOM 2275 N N . PHE A 1 295 ? -9.537 3.306 -10.908 1.00 93.75 295 PHE A N 1
ATOM 2276 C CA . PHE A 1 295 ? -10.740 4.099 -10.692 1.00 93.75 295 PHE A CA 1
ATOM 2277 C C . PHE A 1 295 ? -12.009 3.241 -10.729 1.00 93.75 295 PHE A C 1
ATOM 2279 O O . PHE A 1 295 ? -12.890 3.416 -9.886 1.00 93.75 295 PHE A O 1
ATOM 2286 N N . LEU A 1 296 ? -12.088 2.264 -11.637 1.00 94.44 296 LEU A N 1
ATOM 2287 C CA . LEU A 1 296 ? -13.181 1.287 -11.668 1.00 94.44 296 LEU A CA 1
ATOM 2288 C C . LEU A 1 296 ? -13.231 0.444 -10.388 1.00 94.44 296 LEU A C 1
ATOM 2290 O O . LEU A 1 296 ? -14.310 0.251 -9.830 1.00 94.44 296 LEU A O 1
ATOM 2294 N N . LEU A 1 297 ? -12.082 0.003 -9.872 1.00 93.69 297 LEU A N 1
ATOM 2295 C CA . LEU A 1 297 ? -11.997 -0.701 -8.588 1.00 93.69 297 LEU A CA 1
ATOM 2296 C C . LEU A 1 297 ? -12.442 0.188 -7.427 1.00 93.69 297 LEU A C 1
ATOM 2298 O O . LEU A 1 297 ? -13.136 -0.277 -6.526 1.00 93.69 297 LEU A O 1
ATOM 2302 N N . TYR A 1 298 ? -12.115 1.481 -7.462 1.00 92.12 298 TYR A N 1
ATOM 2303 C CA . TYR A 1 298 ? -12.620 2.436 -6.482 1.00 92.12 298 TYR A CA 1
ATOM 2304 C C . TYR A 1 298 ? -14.153 2.566 -6.542 1.00 92.12 298 TYR A C 1
ATOM 2306 O O . TYR A 1 298 ? -14.817 2.492 -5.507 1.00 92.12 298 TYR A O 1
ATOM 2314 N N . LEU A 1 299 ? -14.748 2.676 -7.731 1.00 93.06 299 LEU A N 1
ATOM 2315 C CA . LEU A 1 299 ? -16.209 2.668 -7.904 1.00 93.06 299 LEU A CA 1
ATOM 2316 C C . LEU A 1 299 ? -16.844 1.365 -7.394 1.00 93.06 299 LEU A C 1
ATOM 2318 O O . LEU A 1 299 ? -17.844 1.403 -6.673 1.00 93.06 299 LEU A O 1
ATOM 2322 N N . LEU A 1 300 ? -16.229 0.221 -7.702 1.00 93.75 300 LEU A N 1
ATOM 2323 C CA . LEU A 1 300 ? -16.655 -1.089 -7.212 1.00 93.75 300 LEU A CA 1
ATOM 2324 C C . LEU A 1 300 ? -16.578 -1.172 -5.678 1.00 93.75 300 LEU A C 1
ATOM 2326 O O . LEU A 1 300 ? -17.484 -1.698 -5.033 1.00 93.75 300 LEU A O 1
ATOM 2330 N N . SER A 1 301 ? -15.545 -0.583 -5.073 1.00 91.69 301 SER A N 1
ATOM 2331 C CA . SER A 1 301 ? -15.397 -0.517 -3.617 1.00 91.69 301 SER A CA 1
ATOM 2332 C C . SER A 1 301 ? -16.539 0.250 -2.945 1.00 91.69 301 SER A C 1
ATOM 2334 O O . SER A 1 301 ? -17.042 -0.158 -1.897 1.00 91.69 301 SER A O 1
ATOM 2336 N N . ILE A 1 302 ? -17.016 1.328 -3.577 1.00 90.88 302 ILE A N 1
ATOM 2337 C CA . ILE A 1 302 ? -18.157 2.107 -3.088 1.00 90.88 302 ILE A CA 1
ATOM 2338 C C . ILE A 1 302 ? -19.434 1.267 -3.137 1.00 90.88 302 ILE A C 1
ATOM 2340 O O . ILE A 1 302 ? -20.225 1.313 -2.193 1.00 90.88 302 ILE A O 1
ATOM 2344 N N . LEU A 1 303 ? -19.630 0.480 -4.200 1.00 92.25 303 LEU A N 1
ATOM 2345 C CA . LEU A 1 303 ? -20.775 -0.421 -4.323 1.00 92.25 303 LEU A CA 1
ATOM 2346 C C . LEU A 1 303 ? -20.796 -1.456 -3.189 1.00 92.25 303 LEU A C 1
ATOM 2348 O O . LEU A 1 303 ? -21.821 -1.623 -2.526 1.00 92.25 303 LEU A O 1
ATOM 2352 N N . PHE A 1 304 ? -19.659 -2.092 -2.900 1.00 89.69 304 PHE A N 1
ATOM 2353 C CA . PHE A 1 304 ? -19.563 -3.018 -1.771 1.00 89.69 304 PHE A CA 1
ATOM 2354 C C . PHE A 1 304 ? -19.765 -2.330 -0.420 1.00 89.69 304 PHE A C 1
ATOM 2356 O O . PHE A 1 304 ? -20.415 -2.897 0.457 1.00 89.69 304 PHE A O 1
ATOM 2363 N N . ALA A 1 305 ? -19.310 -1.086 -0.253 1.00 88.75 305 ALA A N 1
ATOM 2364 C CA . ALA A 1 305 ? -19.577 -0.323 0.964 1.00 88.75 305 ALA A CA 1
ATOM 2365 C C . ALA A 1 305 ? -21.083 -0.101 1.207 1.00 88.75 305 ALA A C 1
ATOM 2367 O O . ALA A 1 305 ? -21.523 -0.106 2.357 1.00 88.75 305 ALA A O 1
ATOM 2368 N N . PHE A 1 306 ? -21.889 0.090 0.152 1.00 89.31 306 PHE A N 1
ATOM 2369 C CA . PHE A 1 306 ? -23.349 0.185 0.285 1.00 89.31 306 PHE A CA 1
ATOM 2370 C C . PHE A 1 306 ? -23.968 -1.127 0.766 1.00 89.31 306 PHE A C 1
ATOM 2372 O O . PHE A 1 306 ? -24.862 -1.104 1.610 1.00 89.31 306 PHE A O 1
ATOM 2379 N N . ILE A 1 307 ? -23.475 -2.256 0.255 1.00 88.31 307 ILE A N 1
ATOM 2380 C CA . ILE A 1 307 ? -23.937 -3.593 0.642 1.00 88.31 307 ILE A CA 1
ATOM 2381 C C . ILE A 1 307 ? -23.546 -3.900 2.095 1.00 88.31 307 ILE A C 1
ATOM 2383 O O . ILE A 1 307 ? -24.343 -4.473 2.826 1.00 88.31 307 ILE A O 1
ATOM 2387 N N . ALA A 1 308 ? -22.360 -3.473 2.542 1.00 84.44 308 ALA A N 1
ATOM 2388 C CA . ALA A 1 308 ? -21.857 -3.739 3.891 1.00 84.44 308 ALA A CA 1
ATOM 2389 C C . ALA A 1 308 ? -22.696 -3.098 5.012 1.00 84.44 308 ALA A C 1
ATOM 2391 O O . ALA A 1 308 ? -22.821 -3.675 6.095 1.00 84.44 308 ALA A O 1
ATOM 2392 N N . ILE A 1 309 ? -23.223 -1.892 4.773 1.00 80.62 309 ILE A N 1
ATOM 2393 C CA . ILE A 1 309 ? -23.970 -1.110 5.773 1.00 80.62 309 ILE A CA 1
ATOM 2394 C C . ILE A 1 309 ? -25.404 -1.614 5.963 1.00 80.62 309 ILE A C 1
ATOM 2396 O O . ILE A 1 309 ? -25.996 -1.353 7.012 1.00 80.62 309 ILE A O 1
ATOM 2400 N N . ARG A 1 310 ? -25.952 -2.307 4.963 1.00 68.12 310 ARG A N 1
ATOM 2401 C CA . ARG A 1 310 ? -27.262 -2.949 5.050 1.00 68.12 310 ARG A CA 1
ATOM 2402 C C . ARG A 1 310 ? -27.193 -4.223 5.895 1.00 68.12 310 ARG A C 1
ATOM 2404 O O . ARG A 1 310 ? -28.224 -4.501 6.539 1.00 68.12 310 ARG A O 1
#

Sequence (310 aa):
MKSSTIKLIFIILSICVLPVAGMADSVNTSDTLNVHRALSDTLVQGANPSVTHLPQELKLGFSLVSVLRGLLGMVVLLAISYLLSMNRKAVDWKVVFTGLAIQIFLAIGVLYIPAIRMIFEVGGRIFVEILNFTKAGSEFLLGNLLDANSFGFIFAFPIILSQLLMFLAPGLEKSEKKWIFITIPIATLLFVGGAAFAYFVMLPVAIPYLINFLGVPTTPRLLSYVKFTTNLIFWLAVGFELPIVVFALAKFRLVTPKTLLKQWRIAIVLIAVMAAAITPTIDPVNMAILMLPLFLLYLLSILFAFIAIR

Solvent-accessible surface area (backbone atoms only — not comparable to full-atom values): 17377 Å² total; per-residue (Å²): 137,63,75,64,59,39,52,50,50,52,47,54,54,50,60,73,65,54,71,81,74,80,79,76,80,84,76,60,72,64,52,62,60,46,50,54,50,51,50,54,53,53,72,72,57,81,81,72,99,81,77,84,76,71,80,82,76,82,73,84,62,87,45,69,66,59,55,50,50,51,52,51,50,52,53,51,51,52,49,52,53,52,70,70,41,92,56,73,86,76,60,58,61,67,59,55,52,53,51,51,51,52,54,51,52,50,50,48,41,42,74,71,36,67,72,51,30,49,55,52,50,51,55,46,50,54,52,51,50,56,50,46,56,53,47,52,55,47,40,71,77,48,44,69,20,70,38,84,91,36,78,35,25,60,70,39,43,52,55,54,51,42,50,52,56,56,67,51,41,83,82,49,56,80,78,54,39,58,52,53,66,60,43,41,64,50,46,42,52,36,29,53,49,19,32,47,42,27,59,73,55,42,43,74,57,48,51,62,52,66,34,47,48,93,77,48,86,53,82,79,51,68,69,58,50,49,52,38,53,52,38,41,25,43,55,42,12,57,47,44,38,45,29,58,52,40,20,54,36,14,55,72,67,56,42,50,44,70,57,54,65,73,41,50,70,59,52,53,53,52,40,49,54,51,24,53,72,41,40,94,57,97,43,75,63,68,31,45,62,53,28,49,60,53,49,52,38,52,54,50,12,41,55,39,17,54,61,43,68,106

pLDDT: mean 76.51, std 18.15, range [30.2, 95.69]

Radius of gyration: 25.53 Å; Cα contacts (8 Å, |Δi|>4): 178; chains: 1; bounding box: 84×48×62 Å